Protein AF-A0AAQ3NYX6-F1 (afdb_monomer)

Nearest PDB structures (foldseek):
  7r23-assembly1_A  TM=4.751E-01  e=3.250E-03  Homo sapiens
  7r24-assembly1_A  TM=4.444E-01  e=4.409E-03  Rattus norvegicus
  6tn7-assembly1_B  TM=8.005E-01  e=3.317E-01  Homo sapiens
  8qv9-assembly1_A  TM=6.242E-01  e=2.099E-01  Human immunodeficiency virus 1
  6bht-assembly1_D  TM=5.264E-01  e=4.065E-01  Human immunodeficiency virus type 1 (NEW YORK-5 ISOLATE)

Foldseek 3Di:
DVQLCVLVQAADALPDALLVLVVSLVSLVVSCVVVVPDFVVSVVSSLVSYDHPRNVVVVVVVVVCVVVVHDDTNVVCSVVSSCRRVNPVNLVVLQVCLQPAACPPPQLVVSVVSNVSSVVSHPDDDDLQNSLVSSLVRYDPQLNVVCVVVSDSHVVVSSVSSNVSSVVVVVVVVVVVVVVVVPPPDPPPDPDDDDDDPPDDQDADPPPRHRDD

Structure (mmCIF, N/CA/C/O backbone):
data_AF-A0AAQ3NYX6-F1
#
_entry.id   AF-A0AAQ3NYX6-F1
#
loop_
_atom_site.group_PDB
_atom_site.id
_atom_site.type_symbol
_atom_site.label_atom_id
_atom_site.label_alt_id
_atom_site.label_comp_id
_atom_site.label_asym_id
_atom_site.label_entity_id
_atom_site.label_seq_id
_atom_site.pdbx_PDB_ins_code
_atom_site.Cartn_x
_atom_site.Cartn_y
_atom_site.Cartn_z
_atom_site.occupancy
_atom_site.B_iso_or_equiv
_atom_site.auth_seq_id
_atom_site.auth_comp_id
_atom_site.auth_asym_id
_atom_site.auth_atom_id
_atom_site.pdbx_PDB_model_num
ATOM 1 N N . MET A 1 1 ? -2.474 -7.902 24.897 1.00 79.88 1 MET A N 1
ATOM 2 C CA . MET A 1 1 ? -1.941 -6.528 25.018 1.00 79.88 1 MET A CA 1
ATOM 3 C C . MET A 1 1 ? -0.432 -6.491 25.219 1.00 79.88 1 MET A C 1
ATOM 5 O O . MET A 1 1 ? 0.253 -5.991 24.342 1.00 79.88 1 MET A O 1
ATOM 9 N N . ASN A 1 2 ? 0.114 -7.048 26.308 1.00 85.25 2 ASN A N 1
ATOM 10 C CA . ASN A 1 2 ? 1.572 -7.052 26.531 1.00 85.25 2 ASN A CA 1
ATOM 11 C C . ASN A 1 2 ? 2.356 -7.705 25.384 1.00 85.25 2 ASN A C 1
ATOM 13 O O . ASN A 1 2 ? 3.402 -7.203 24.998 1.00 85.25 2 ASN A O 1
ATOM 17 N N . GLU A 1 3 ? 1.833 -8.789 24.816 1.00 90.25 3 GLU A N 1
ATOM 18 C CA . GLU A 1 3 ? 2.439 -9.455 23.662 1.00 90.25 3 GLU A CA 1
ATOM 19 C C . GLU A 1 3 ? 2.402 -8.594 22.395 1.00 90.25 3 GLU A C 1
ATOM 21 O O . GLU A 1 3 ? 3.435 -8.383 21.775 1.00 90.25 3 GLU A O 1
ATOM 26 N N . PHE A 1 4 ? 1.258 -7.977 22.089 1.00 91.56 4 PHE A N 1
ATOM 27 C CA . PHE A 1 4 ? 1.122 -7.004 21.001 1.00 91.56 4 PHE A CA 1
ATOM 28 C C . PHE A 1 4 ? 2.154 -5.867 21.100 1.00 91.56 4 PHE A C 1
ATOM 30 O O . PHE A 1 4 ? 2.837 -5.565 20.126 1.00 91.56 4 PHE A O 1
ATOM 37 N N . LEU A 1 5 ? 2.346 -5.289 22.291 1.00 92.94 5 LEU A N 1
ATOM 38 C CA . LEU A 1 5 ? 3.310 -4.203 22.501 1.00 92.94 5 LEU A CA 1
ATOM 39 C C . LEU A 1 5 ? 4.775 -4.640 22.341 1.00 92.94 5 LEU A C 1
ATOM 41 O O . LEU A 1 5 ? 5.604 -3.812 21.970 1.00 92.94 5 LEU A O 1
ATOM 45 N N . ARG A 1 6 ? 5.111 -5.923 22.549 1.00 93.88 6 ARG A N 1
ATOM 46 C CA . ARG A 1 6 ? 6.474 -6.442 22.305 1.00 93.88 6 ARG A CA 1
ATOM 47 C C . ARG A 1 6 ? 6.878 -6.380 20.832 1.00 93.88 6 ARG A C 1
ATOM 49 O O . ARG A 1 6 ? 8.069 -6.343 20.542 1.00 93.88 6 ARG A O 1
ATOM 56 N N . HIS A 1 7 ? 5.910 -6.328 19.918 1.00 93.19 7 HIS A N 1
ATOM 57 C CA . HIS A 1 7 ? 6.162 -6.138 18.489 1.00 93.19 7 HIS A CA 1
ATOM 58 C C . HIS A 1 7 ? 6.377 -4.668 18.095 1.00 93.19 7 HIS A C 1
ATOM 60 O O . HIS A 1 7 ? 6.543 -4.386 16.912 1.00 93.19 7 HIS A O 1
ATOM 66 N N . ASN A 1 8 ? 6.407 -3.743 19.065 1.00 91.56 8 ASN A N 1
ATOM 67 C CA . ASN A 1 8 ? 6.592 -2.304 18.860 1.00 91.56 8 ASN A CA 1
ATOM 68 C C . ASN A 1 8 ? 5.650 -1.718 17.790 1.00 91.56 8 ASN A C 1
ATOM 70 O O . ASN A 1 8 ? 6.117 -1.130 16.811 1.00 91.56 8 ASN A O 1
ATOM 74 N N . PRO A 1 9 ? 4.323 -1.875 17.955 1.00 93.00 9 PRO A N 1
ATOM 75 C CA . PRO A 1 9 ? 3.359 -1.272 17.047 1.00 93.00 9 PRO A CA 1
ATOM 76 C C . PRO A 1 9 ? 3.551 0.250 17.015 1.00 93.00 9 PRO A C 1
ATOM 78 O O . PRO A 1 9 ? 3.841 0.888 18.031 1.00 93.00 9 PRO A O 1
ATOM 81 N N . VAL A 1 10 ? 3.379 0.843 15.837 1.00 95.06 10 VAL A N 1
ATOM 82 C CA . VAL A 1 10 ? 3.540 2.288 15.638 1.00 95.06 10 VAL A CA 1
ATOM 83 C C . VAL A 1 10 ? 2.258 3.007 16.060 1.00 95.06 10 VAL A C 1
ATOM 85 O O . VAL A 1 10 ? 1.156 2.531 15.788 1.00 95.06 10 VAL A O 1
ATOM 88 N N . LYS A 1 11 ? 2.382 4.162 16.725 1.00 96.12 11 LYS A N 1
ATOM 89 C CA . LYS A 1 11 ? 1.226 5.019 17.031 1.00 96.12 11 LYS A CA 1
ATOM 90 C C . LYS A 1 11 ? 0.791 5.817 15.807 1.00 96.12 11 LYS A C 1
ATOM 92 O O . LYS A 1 11 ? 1.641 6.339 15.090 1.00 96.12 11 LYS A O 1
ATOM 97 N N . PHE A 1 12 ? -0.514 5.989 15.626 1.00 97.69 12 PHE A N 1
ATOM 98 C CA . PHE A 1 12 ? -1.071 6.786 14.534 1.00 97.69 12 PHE A CA 1
ATOM 99 C C . PHE A 1 12 ? -1.741 8.052 15.064 1.00 97.69 12 PHE A C 1
ATOM 101 O O . PHE A 1 12 ? -2.656 7.980 15.880 1.00 97.69 12 PHE A O 1
ATOM 108 N N . ASN A 1 13 ? -1.277 9.220 14.614 1.00 96.25 13 ASN A N 1
ATOM 109 C CA . ASN A 1 13 ? -1.708 10.517 15.150 1.00 96.25 13 ASN A CA 1
ATOM 110 C C . ASN A 1 13 ? -2.663 11.313 14.240 1.00 96.25 13 ASN A C 1
ATOM 112 O O . ASN A 1 13 ? -3.050 12.425 14.603 1.00 96.25 13 ASN A O 1
ATOM 116 N N . GLY A 1 14 ? -2.995 10.776 13.062 1.00 93.56 14 GLY A N 1
ATOM 117 C CA . GLY A 1 14 ? -3.849 11.429 12.064 1.00 93.56 14 GLY A CA 1
ATOM 118 C C . GLY A 1 14 ? -3.133 12.363 11.082 1.00 93.56 14 GLY A C 1
ATOM 119 O O . GLY A 1 14 ? -3.783 12.943 10.220 1.00 93.56 14 GLY A O 1
ATOM 120 N N . LYS A 1 15 ? -1.805 12.522 11.179 1.00 93.06 15 LYS A N 1
ATOM 121 C CA . LYS A 1 15 ? -1.009 13.419 10.312 1.00 93.06 15 LYS A CA 1
ATOM 122 C C . LYS A 1 15 ? -0.161 12.692 9.263 1.00 93.06 15 LYS A C 1
ATOM 124 O O . LYS A 1 15 ? 0.655 13.330 8.603 1.00 93.06 15 LYS A O 1
ATOM 129 N N . ALA A 1 16 ? -0.303 11.376 9.163 1.00 92.56 16 ALA A N 1
ATOM 130 C CA . ALA A 1 16 ? 0.443 10.562 8.215 1.00 92.56 16 ALA A CA 1
ATOM 131 C C . ALA A 1 16 ? -0.040 10.799 6.775 1.00 92.56 16 ALA A C 1
ATOM 133 O O . ALA A 1 16 ? -1.175 11.225 6.546 1.00 92.56 16 ALA A O 1
ATOM 134 N N . THR A 1 17 ? 0.816 10.498 5.805 1.00 94.62 17 THR A N 1
ATOM 135 C CA . THR A 1 17 ? 0.415 10.418 4.397 1.00 94.62 17 THR A CA 1
ATOM 136 C C . THR A 1 17 ? -0.573 9.260 4.175 1.00 94.62 17 THR A C 1
ATOM 138 O O . THR A 1 17 ? -0.608 8.324 4.978 1.00 94.62 17 THR A O 1
ATOM 141 N N . PRO A 1 18 ? -1.361 9.275 3.084 1.00 93.94 18 PRO A N 1
ATOM 142 C CA . PRO A 1 18 ? -2.276 8.174 2.769 1.00 93.94 18 PRO A CA 1
ATOM 143 C C . PRO A 1 18 ? -1.597 6.800 2.719 1.00 93.94 18 PRO A C 1
ATOM 145 O O . PRO A 1 18 ? -2.109 5.826 3.263 1.00 93.94 18 PRO A O 1
ATOM 148 N N . ASP A 1 19 ? -0.402 6.742 2.133 1.00 93.25 19 ASP A N 1
ATOM 149 C CA . ASP A 1 19 ? 0.400 5.524 2.032 1.00 93.25 19 ASP A CA 1
ATOM 150 C C . ASP A 1 19 ? 0.839 5.019 3.414 1.00 93.25 19 ASP A C 1
ATOM 152 O O . ASP A 1 19 ? 0.751 3.828 3.692 1.00 93.25 19 ASP A O 1
ATOM 156 N N . GLU A 1 20 ? 1.260 5.920 4.306 1.00 94.75 20 GLU A N 1
ATOM 157 C CA . GLU A 1 20 ? 1.629 5.570 5.683 1.00 94.75 20 GLU A CA 1
ATOM 158 C C . GLU A 1 20 ? 0.417 5.115 6.513 1.00 94.75 20 GLU A C 1
ATOM 160 O O . GLU A 1 20 ? 0.564 4.302 7.426 1.00 94.75 20 GLU A O 1
ATOM 165 N N . ALA A 1 21 ? -0.783 5.620 6.212 1.00 95.88 21 ALA A N 1
ATOM 166 C CA . ALA A 1 21 ? -2.018 5.159 6.839 1.00 95.88 21 ALA A CA 1
ATOM 167 C C . ALA A 1 21 ? -2.365 3.720 6.416 1.00 95.88 21 ALA A C 1
ATOM 169 O O . ALA A 1 21 ? -2.699 2.894 7.270 1.00 95.88 21 ALA A O 1
ATOM 170 N N . ASP A 1 22 ? -2.225 3.396 5.129 1.00 94.31 22 ASP A N 1
ATOM 171 C CA . ASP A 1 22 ? -2.351 2.022 4.625 1.00 94.31 22 ASP A CA 1
ATOM 172 C C . ASP A 1 22 ? -1.304 1.085 5.252 1.00 94.31 22 ASP A C 1
ATOM 174 O O . ASP A 1 22 ? -1.636 0.013 5.771 1.00 94.31 22 ASP A O 1
ATOM 178 N N . ASP A 1 23 ? -0.046 1.535 5.304 1.00 94.88 23 ASP A N 1
ATOM 179 C CA . ASP A 1 23 ? 1.054 0.797 5.926 1.00 94.88 23 ASP A CA 1
ATOM 180 C C . ASP A 1 23 ? 0.803 0.546 7.419 1.00 94.88 23 ASP A C 1
ATOM 182 O O . ASP A 1 23 ? 1.104 -0.539 7.928 1.00 94.88 23 ASP A O 1
ATOM 186 N N . TRP A 1 24 ? 0.206 1.507 8.128 1.00 97.25 24 TRP A N 1
ATOM 187 C CA . TRP A 1 24 ? -0.164 1.345 9.532 1.00 97.25 24 TRP A CA 1
ATOM 188 C C . TRP A 1 24 ? -1.195 0.226 9.733 1.00 97.25 24 TRP A C 1
ATOM 190 O O . TRP A 1 24 ? -1.015 -0.610 10.625 1.00 97.25 24 TRP A O 1
ATOM 200 N N . ILE A 1 25 ? -2.233 0.150 8.890 1.00 96.31 25 ILE A N 1
ATOM 201 C CA . ILE A 1 25 ? -3.207 -0.953 8.922 1.00 96.31 25 ILE A CA 1
ATOM 202 C C . ILE A 1 25 ? -2.509 -2.287 8.643 1.00 96.31 25 ILE A C 1
ATOM 204 O O . ILE A 1 25 ? -2.630 -3.215 9.444 1.00 96.31 25 ILE A O 1
ATOM 208 N N . CYS A 1 26 ? -1.714 -2.367 7.572 1.00 94.62 26 CYS A N 1
ATOM 209 C CA . CYS A 1 26 ? -0.996 -3.586 7.198 1.00 94.62 26 CYS A CA 1
ATOM 210 C C . CYS A 1 26 ? -0.061 -4.082 8.314 1.00 94.62 26 CYS A C 1
ATOM 212 O O . CYS A 1 26 ? 0.021 -5.283 8.587 1.00 94.62 26 CYS A O 1
ATOM 214 N N . CYS A 1 27 ? 0.635 -3.166 8.993 1.00 95.44 27 CYS A N 1
ATOM 215 C CA . CYS A 1 27 ? 1.505 -3.505 10.115 1.00 95.44 27 CYS A CA 1
ATOM 216 C C . CYS A 1 27 ? 0.713 -4.074 11.297 1.00 95.44 27 CYS A C 1
ATOM 218 O O . CYS A 1 27 ? 1.122 -5.086 11.865 1.00 95.44 27 CYS A O 1
ATOM 220 N N . ASN A 1 28 ? -0.426 -3.470 11.647 1.00 96.38 28 ASN A N 1
ATOM 221 C CA . ASN A 1 28 ? -1.290 -3.991 12.706 1.00 96.38 28 ASN A CA 1
ATOM 222 C C . ASN A 1 28 ? -1.826 -5.384 12.355 1.00 96.38 28 ASN A C 1
ATOM 224 O O . ASN A 1 28 ? -1.711 -6.293 13.172 1.00 96.38 28 ASN A O 1
ATOM 228 N N . GLU A 1 29 ? -2.314 -5.593 11.129 1.00 95.94 29 GLU A N 1
ATOM 229 C CA . GLU A 1 29 ? -2.809 -6.902 10.678 1.00 95.94 29 GLU A CA 1
ATOM 230 C C . GLU A 1 29 ? -1.728 -7.983 10.722 1.00 95.94 29 GLU A C 1
ATOM 232 O O . GLU A 1 29 ? -1.987 -9.107 11.158 1.00 95.94 29 GLU A O 1
ATOM 237 N N . LYS A 1 30 ? -0.491 -7.635 10.357 1.00 96.06 30 LYS A N 1
ATOM 238 C CA . LYS A 1 30 ? 0.655 -8.540 10.469 1.00 96.06 30 LYS A CA 1
ATOM 239 C C . LYS A 1 30 ? 0.942 -8.930 11.919 1.00 96.06 30 LYS A C 1
ATOM 241 O O . LYS A 1 30 ? 1.214 -10.100 12.183 1.00 96.06 30 LYS A O 1
ATOM 246 N N . ILE A 1 31 ? 0.887 -7.979 12.854 1.00 95.81 31 ILE A N 1
ATOM 247 C CA . ILE A 1 31 ? 1.077 -8.275 14.281 1.00 95.81 31 ILE A CA 1
ATOM 248 C C . ILE A 1 31 ? -0.081 -9.136 14.791 1.00 95.81 31 ILE A C 1
ATOM 250 O O . 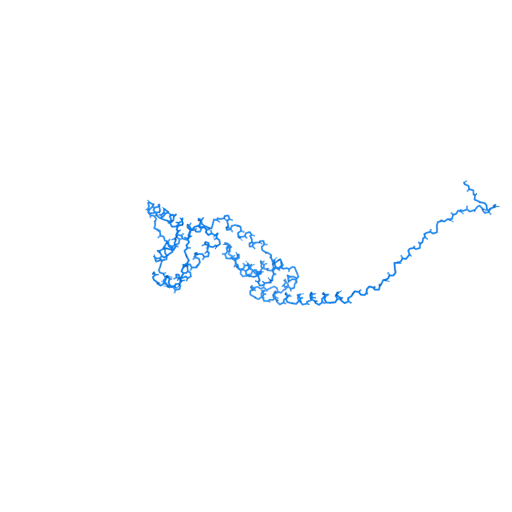ILE A 1 31 ? 0.167 -10.131 15.463 1.00 95.81 31 ILE A O 1
ATOM 254 N N . PHE A 1 32 ? -1.328 -8.811 14.435 1.00 96.38 32 PHE A N 1
ATOM 255 C CA . PHE A 1 32 ? -2.507 -9.592 14.819 1.00 96.38 32 PHE A CA 1
ATOM 256 C C . PHE A 1 32 ? -2.422 -11.040 14.352 1.00 96.38 32 PHE A C 1
ATOM 258 O O . PHE A 1 32 ? -2.746 -11.936 15.125 1.00 96.38 32 PHE A O 1
ATOM 265 N N . ALA A 1 33 ? -1.957 -11.269 13.124 1.00 95.38 33 ALA A N 1
ATOM 266 C CA . ALA A 1 33 ? -1.726 -12.611 12.609 1.00 95.38 33 ALA A CA 1
ATOM 267 C C . ALA A 1 33 ? -0.612 -13.338 13.378 1.00 95.38 33 ALA A C 1
ATOM 269 O O . ALA A 1 33 ? -0.759 -14.514 13.690 1.00 95.38 33 ALA A O 1
ATOM 270 N N . ALA A 1 34 ? 0.480 -12.644 13.714 1.00 94.88 34 ALA A N 1
ATOM 271 C CA . ALA A 1 34 ? 1.612 -13.235 14.425 1.00 94.88 34 ALA A CA 1
ATOM 272 C C . ALA A 1 34 ? 1.282 -13.669 15.864 1.00 94.88 34 ALA A C 1
ATOM 274 O O . ALA A 1 34 ? 1.872 -14.630 16.345 1.00 94.88 34 ALA A O 1
ATOM 275 N N . ILE A 1 35 ? 0.360 -12.970 16.534 1.00 95.31 35 ILE A N 1
ATOM 276 C CA . ILE A 1 35 ? -0.049 -13.258 17.922 1.00 95.31 35 ILE A CA 1
ATOM 277 C C . ILE A 1 35 ? -1.422 -13.944 18.014 1.00 95.31 35 ILE A C 1
ATOM 279 O O . ILE A 1 35 ? -1.995 -14.013 19.097 1.00 95.31 35 ILE A O 1
ATOM 283 N N . GLU A 1 36 ? -1.974 -14.386 16.877 1.00 93.75 36 GLU A N 1
ATOM 284 C CA . GLU A 1 36 ? -3.282 -15.053 16.771 1.00 93.75 36 GLU A CA 1
ATOM 285 C C . GLU A 1 36 ? -4.429 -14.280 17.458 1.00 93.75 36 GLU A C 1
ATOM 287 O O . GLU A 1 36 ? -5.259 -14.825 18.186 1.00 93.75 36 GLU A O 1
ATOM 292 N N . CYS A 1 37 ? -4.485 -12.966 17.220 1.00 93.44 37 CYS A N 1
ATOM 293 C CA . CYS A 1 37 ? -5.515 -12.090 17.778 1.00 93.44 37 CYS A CA 1
ATOM 294 C C . CYS A 1 37 ? -6.932 -12.500 17.353 1.00 93.44 37 CYS A C 1
ATOM 296 O O . CYS A 1 37 ? -7.237 -12.567 16.160 1.00 93.44 37 CYS A O 1
ATOM 298 N N . SER A 1 38 ? -7.840 -12.613 18.326 1.00 93.19 38 SER A N 1
ATOM 299 C CA . SER A 1 38 ? -9.280 -12.720 18.052 1.00 93.19 38 SER A CA 1
ATOM 300 C C . SER A 1 38 ? -9.855 -11.420 17.471 1.00 93.19 38 SER A C 1
ATOM 302 O O . SER A 1 38 ? -9.343 -10.331 17.739 1.00 93.19 38 SER A O 1
ATOM 304 N N . GLU A 1 39 ? -10.968 -11.509 16.734 1.00 89.31 39 GLU A N 1
ATOM 305 C CA . GLU A 1 39 ? -11.646 -10.343 16.134 1.00 89.31 39 GLU A CA 1
ATOM 306 C C . GLU A 1 39 ? -11.972 -9.241 17.154 1.00 89.31 39 GLU A C 1
ATOM 308 O O . GLU A 1 39 ? -11.766 -8.057 16.888 1.00 89.31 39 GLU A O 1
ATOM 313 N N . ALA A 1 40 ? -12.404 -9.625 18.359 1.00 87.38 40 ALA A N 1
ATOM 314 C CA . ALA A 1 40 ? -12.697 -8.681 19.435 1.00 87.38 40 ALA A CA 1
ATOM 315 C C . ALA A 1 40 ? -11.438 -7.953 19.947 1.00 87.38 40 ALA A C 1
ATOM 317 O O . ALA A 1 40 ? -11.507 -6.788 20.335 1.00 87.38 40 ALA A O 1
ATOM 318 N N . GLN A 1 41 ? -10.274 -8.613 19.939 1.00 93.75 41 GLN A N 1
ATOM 319 C CA . GLN A 1 41 ? -9.015 -8.020 20.405 1.00 93.75 41 GLN A CA 1
ATOM 320 C C . GLN A 1 41 ? -8.403 -7.057 19.386 1.00 93.75 41 GLN A C 1
ATOM 322 O O . GLN A 1 41 ? -7.817 -6.054 19.794 1.00 93.75 41 GLN A O 1
ATOM 327 N N . LYS A 1 42 ? -8.544 -7.335 18.083 1.00 95.88 42 LYS A N 1
ATOM 328 C CA . LYS A 1 42 ? -7.963 -6.515 17.004 1.00 95.88 42 LYS A CA 1
ATOM 329 C C . LYS A 1 42 ? -8.348 -5.044 17.135 1.00 95.88 42 LYS A C 1
ATOM 331 O O . LYS A 1 42 ? -7.474 -4.179 17.176 1.00 95.88 42 LYS A O 1
ATOM 336 N N . LEU A 1 43 ? -9.647 -4.770 17.286 1.00 96.00 43 LEU A N 1
ATOM 337 C CA . LEU A 1 43 ? -10.151 -3.405 17.430 1.00 96.00 43 LEU A CA 1
ATOM 338 C C . LEU A 1 43 ? -9.582 -2.716 18.675 1.00 96.00 43 LEU A C 1
ATOM 340 O O . LEU A 1 43 ? -9.120 -1.579 18.597 1.00 96.00 43 LEU A O 1
ATOM 344 N N . VAL A 1 44 ? -9.570 -3.408 19.815 1.00 95.44 44 VAL A N 1
ATOM 345 C CA . VAL A 1 44 ? -9.065 -2.854 21.080 1.00 95.44 44 VAL A CA 1
ATOM 346 C C . VAL A 1 44 ? -7.582 -2.500 20.966 1.00 95.44 44 VAL A C 1
ATOM 348 O O . VAL A 1 44 ? -7.160 -1.431 21.400 1.00 95.44 44 VAL A O 1
ATOM 351 N N . PHE A 1 45 ? -6.778 -3.373 20.357 1.00 96.00 45 PHE A N 1
ATOM 352 C CA . PHE A 1 45 ? -5.340 -3.142 20.221 1.00 96.00 45 PHE A CA 1
ATOM 353 C C . PHE A 1 45 ? -5.034 -2.021 19.227 1.00 96.00 45 PHE A C 1
ATOM 355 O O . PHE A 1 45 ? -4.209 -1.163 19.530 1.00 96.00 45 PHE A O 1
ATOM 362 N N . ALA A 1 46 ? -5.722 -1.974 18.086 1.00 96.19 46 ALA A N 1
ATOM 363 C CA . ALA A 1 46 ? -5.521 -0.909 17.108 1.00 96.19 46 ALA A CA 1
ATOM 364 C C . ALA A 1 46 ? -5.939 0.467 17.636 1.00 96.19 46 ALA A C 1
ATOM 366 O O . ALA A 1 46 ? -5.202 1.439 17.486 1.00 96.19 46 ALA A O 1
ATOM 367 N N . THR A 1 47 ? -7.100 0.555 18.288 1.00 95.81 47 THR A N 1
ATOM 368 C CA . THR A 1 47 ? -7.617 1.827 18.817 1.00 95.81 47 THR A CA 1
ATOM 369 C C . THR A 1 47 ? -6.767 2.353 19.971 1.00 95.81 47 THR A C 1
ATOM 371 O O . THR A 1 47 ? -6.578 3.560 20.078 1.00 95.81 47 THR A O 1
ATOM 374 N N . TYR A 1 48 ? -6.146 1.469 20.760 1.00 95.69 48 TYR A N 1
ATOM 375 C CA . TYR A 1 48 ? -5.129 1.858 21.743 1.00 95.69 48 TYR A CA 1
ATOM 376 C C . TYR A 1 48 ? -3.879 2.494 21.110 1.00 95.69 48 TYR A C 1
ATOM 378 O O . TYR A 1 48 ? -3.186 3.286 21.750 1.00 95.69 48 TYR A O 1
ATOM 386 N N . MET A 1 49 ? -3.562 2.143 19.863 1.00 97.31 49 MET A N 1
ATOM 387 C CA . MET A 1 49 ? -2.423 2.707 19.134 1.00 97.31 49 MET A CA 1
ATOM 388 C C . MET A 1 49 ? -2.748 4.028 18.434 1.00 97.31 49 MET A C 1
ATOM 390 O O . MET A 1 49 ? -1.839 4.672 17.902 1.00 97.31 49 MET A O 1
ATOM 394 N N . LEU A 1 50 ? -4.003 4.473 18.460 1.00 97.56 50 LEU A N 1
ATOM 395 C CA . LEU A 1 50 ? -4.343 5.828 18.054 1.00 97.56 50 LEU A CA 1
ATOM 396 C C . LEU A 1 50 ? -3.831 6.830 19.089 1.00 97.56 50 LEU A C 1
ATOM 398 O O . LEU A 1 50 ? -3.720 6.547 20.279 1.00 97.56 50 LEU A O 1
ATOM 402 N N . ALA A 1 51 ? -3.491 8.018 18.615 1.00 96.69 51 ALA A N 1
ATOM 403 C CA . ALA A 1 51 ? -3.092 9.135 19.450 1.00 96.69 51 ALA A CA 1
ATOM 404 C C . ALA A 1 51 ? -3.574 10.444 18.823 1.00 96.69 51 ALA A C 1
ATOM 406 O O . ALA A 1 51 ? -3.870 10.505 17.630 1.00 96.69 51 ALA A O 1
ATOM 407 N N . GLY A 1 52 ? -3.597 11.522 19.604 1.00 96.19 52 GLY A N 1
ATOM 408 C CA . GLY A 1 52 ? -3.871 12.856 19.067 1.00 96.19 52 GLY A CA 1
ATOM 409 C C . GLY A 1 52 ? -5.208 12.920 18.322 1.00 96.19 52 GLY A C 1
ATOM 410 O O . GLY A 1 52 ? -6.210 12.417 18.821 1.00 96.19 52 GLY A O 1
ATOM 411 N N . GLU A 1 53 ? -5.239 13.541 17.140 1.00 95.56 53 GLU A N 1
ATOM 412 C CA . GLU A 1 53 ? -6.485 13.768 16.385 1.00 95.56 53 GLU A CA 1
ATOM 413 C C . GLU A 1 53 ? -7.192 12.464 16.005 1.00 95.56 53 GLU A C 1
ATOM 415 O O . GLU A 1 53 ? -8.409 12.380 16.157 1.00 95.56 53 GLU A O 1
ATOM 420 N N . ALA A 1 54 ? -6.440 11.427 15.629 1.00 97.19 54 ALA A N 1
ATOM 421 C CA . ALA A 1 54 ? -7.023 10.148 15.236 1.00 97.19 54 ALA A CA 1
ATOM 422 C C . ALA A 1 54 ? -7.763 9.448 16.384 1.00 97.19 54 ALA A C 1
ATOM 424 O O . ALA A 1 54 ? -8.811 8.842 16.172 1.00 97.19 54 ALA A O 1
ATOM 425 N N . GLU A 1 55 ? -7.260 9.568 17.614 1.00 97.25 55 GLU A N 1
ATOM 426 C CA . GLU A 1 55 ? -7.943 9.022 18.789 1.00 97.25 55 GLU A CA 1
ATOM 427 C C . GLU A 1 55 ? -9.260 9.764 19.069 1.00 97.25 55 GLU A C 1
ATOM 429 O O . GLU A 1 55 ? -10.287 9.136 19.334 1.00 97.25 55 GLU A O 1
ATOM 434 N N . HIS A 1 56 ? -9.251 11.100 18.979 1.00 96.81 56 HIS A N 1
ATOM 435 C CA . HIS A 1 56 ? -10.451 11.917 19.183 1.00 96.81 56 HIS A CA 1
ATOM 436 C C . HIS A 1 56 ? -11.506 11.637 18.109 1.00 96.81 56 HIS A C 1
ATOM 438 O O . HIS A 1 56 ? -12.683 11.480 18.434 1.00 96.81 56 HIS A O 1
ATOM 444 N N . TRP A 1 57 ? -11.078 11.534 16.848 1.00 96.94 57 TRP A N 1
ATOM 445 C CA . TRP A 1 57 ? -11.939 11.176 15.726 1.00 96.94 57 TRP A CA 1
ATOM 446 C C . TRP A 1 57 ? -12.606 9.815 15.944 1.00 96.94 57 TRP A C 1
ATOM 448 O O . TRP A 1 57 ? -13.833 9.725 15.883 1.00 96.94 57 TRP A O 1
ATOM 458 N N . TRP A 1 58 ? -11.824 8.775 16.257 1.00 96.88 58 TRP A N 1
ATOM 459 C CA . TRP A 1 58 ? -12.375 7.436 16.462 1.00 96.88 58 TRP A CA 1
ATOM 460 C C . TRP A 1 58 ? -13.362 7.394 17.631 1.00 96.88 58 TRP A C 1
ATOM 462 O O . TRP A 1 58 ? -14.439 6.822 17.505 1.00 96.88 58 TRP A O 1
ATOM 472 N N . ARG A 1 59 ? -13.035 8.052 18.750 1.00 96.12 59 ARG A N 1
ATOM 473 C CA . ARG A 1 59 ? -13.919 8.132 19.921 1.00 96.12 59 ARG A CA 1
ATOM 474 C C . ARG A 1 59 ? -15.266 8.774 19.580 1.00 96.12 59 ARG A C 1
ATOM 476 O O . ARG A 1 59 ? -16.299 8.269 20.009 1.00 96.12 59 ARG A O 1
ATOM 483 N N . GLY A 1 60 ? -15.258 9.864 18.810 1.00 96.56 60 GLY A N 1
ATOM 484 C CA . GLY A 1 60 ? -16.483 10.523 18.352 1.00 96.56 60 GLY A CA 1
ATOM 485 C C . GLY A 1 60 ? -17.309 9.636 17.420 1.00 96.56 60 GLY A C 1
ATOM 486 O O . GLY A 1 60 ? -18.511 9.484 17.625 1.00 96.56 60 GLY A O 1
ATOM 487 N N . LEU A 1 61 ? -16.656 8.993 16.449 1.00 95.38 61 LEU A N 1
ATOM 488 C CA . LEU A 1 61 ? -17.314 8.075 15.519 1.00 95.38 61 LEU A CA 1
ATOM 489 C C . LEU A 1 61 ? -17.922 6.869 16.247 1.00 95.38 61 LEU A C 1
ATOM 491 O O . LEU A 1 61 ? -19.051 6.484 15.960 1.00 95.38 61 LEU A O 1
ATOM 495 N N . GLN A 1 62 ? -17.206 6.305 17.220 1.00 94.38 62 GLN A N 1
ATOM 496 C CA . GLN A 1 62 ? -17.689 5.188 18.023 1.00 94.38 62 GLN A CA 1
ATOM 497 C C . GLN A 1 62 ? -18.950 5.564 18.820 1.00 94.38 62 GLN A C 1
ATOM 499 O O . GLN A 1 62 ? -19.912 4.801 18.810 1.00 94.38 62 GLN A O 1
ATOM 504 N N . MET A 1 63 ? -18.995 6.751 19.439 1.00 94.88 63 MET A N 1
ATOM 505 C CA . MET A 1 63 ? -20.204 7.241 20.124 1.00 94.88 63 MET A CA 1
ATOM 506 C C . MET A 1 63 ? -21.395 7.387 19.167 1.00 94.88 63 MET A C 1
ATOM 508 O O . MET A 1 63 ? -22.531 7.072 19.518 1.00 94.88 63 MET A O 1
ATOM 512 N N . GLU A 1 64 ? -21.143 7.856 17.947 1.00 94.88 64 GLU A N 1
ATOM 513 C CA . GLU A 1 64 ? -22.170 8.009 16.917 1.00 94.88 64 GLU A CA 1
ATOM 514 C C . GLU A 1 64 ? -22.710 6.652 16.432 1.00 94.88 64 GLU A C 1
ATOM 516 O O . GLU A 1 64 ? -23.916 6.486 16.248 1.00 94.88 64 GLU A O 1
ATOM 521 N N . MET A 1 65 ? -21.825 5.666 16.262 1.00 93.94 65 MET A N 1
ATOM 522 C CA . MET A 1 65 ? -22.182 4.285 15.924 1.00 93.94 65 MET A CA 1
ATOM 523 C C . MET A 1 65 ? -23.019 3.637 17.032 1.00 93.94 65 MET A C 1
ATOM 525 O O . MET A 1 65 ? -24.066 3.055 16.751 1.00 93.94 65 MET A O 1
ATOM 529 N N . GLU A 1 66 ? -22.611 3.798 18.292 1.00 93.00 66 GLU A N 1
ATOM 530 C CA . GLU A 1 66 ? -23.345 3.287 19.454 1.00 93.00 66 GLU A CA 1
ATOM 531 C C . GLU A 1 66 ? -24.752 3.900 19.545 1.00 93.00 66 GLU A C 1
ATOM 533 O O . GLU A 1 66 ? -25.724 3.177 19.769 1.00 93.00 66 GLU A O 1
ATOM 538 N N . ALA A 1 67 ? -24.898 5.203 19.273 1.00 95.12 67 ALA A N 1
ATOM 539 C CA . ALA A 1 67 ? -26.201 5.871 19.219 1.00 95.12 67 ALA A CA 1
ATOM 540 C C . ALA A 1 67 ? -27.118 5.331 18.102 1.00 95.12 67 ALA A C 1
ATOM 542 O O . ALA A 1 67 ? -28.342 5.377 18.236 1.00 95.12 67 ALA A O 1
ATOM 543 N N . ARG A 1 68 ? -26.544 4.796 17.015 1.00 94.81 68 ARG A N 1
ATOM 544 C CA . ARG A 1 68 ? -27.268 4.112 15.929 1.00 94.81 68 ARG A CA 1
ATOM 545 C C . ARG A 1 68 ? -27.504 2.619 16.182 1.00 94.81 68 ARG A C 1
ATOM 547 O O . ARG A 1 68 ? -28.174 1.974 15.378 1.00 94.81 68 ARG A O 1
ATOM 554 N N . GLY A 1 69 ? -26.980 2.062 17.275 1.00 92.31 69 GLY A N 1
ATOM 555 C CA . GLY A 1 69 ? -27.024 0.624 17.550 1.00 92.31 69 GLY A CA 1
ATOM 556 C C . GLY A 1 69 ? -26.075 -0.204 16.674 1.00 92.31 69 GLY A C 1
ATOM 557 O O . GLY A 1 69 ? -26.256 -1.414 16.546 1.00 92.31 69 GLY A O 1
ATOM 558 N N . GLU A 1 70 ? -25.073 0.425 16.056 1.00 92.06 70 GLU A N 1
ATOM 559 C CA . GLU A 1 70 ? -24.043 -0.254 15.272 1.00 92.06 70 GLU A CA 1
ATOM 560 C C . GLU A 1 70 ? -22.929 -0.777 16.189 1.00 92.06 70 GLU A C 1
ATOM 562 O O . GLU A 1 70 ? -22.385 -0.048 17.018 1.00 92.06 70 GLU A O 1
ATOM 567 N N . VAL A 1 71 ? -22.542 -2.043 16.016 1.00 88.50 71 VAL A N 1
ATOM 568 C CA . VAL A 1 71 ? -21.426 -2.629 16.770 1.00 88.50 71 VAL A CA 1
ATOM 569 C C . VAL A 1 71 ? -20.107 -2.273 16.089 1.00 88.50 71 VAL A C 1
ATOM 571 O O . VAL A 1 71 ? -19.898 -2.572 14.910 1.00 88.50 71 VAL A O 1
ATOM 574 N N . ALA A 1 72 ? -19.190 -1.666 16.841 1.00 91.56 72 ALA A N 1
ATOM 575 C CA . ALA A 1 72 ? -17.837 -1.417 16.368 1.00 91.56 72 ALA A CA 1
ATOM 576 C C . ALA A 1 72 ? -17.073 -2.744 16.205 1.00 91.56 72 ALA A C 1
ATOM 578 O O . ALA A 1 72 ? -16.953 -3.536 17.139 1.00 91.56 72 ALA A O 1
ATOM 579 N N . SER A 1 73 ? -16.534 -2.975 15.010 1.00 94.19 73 SER A N 1
ATOM 580 C CA . SER A 1 73 ? -15.702 -4.131 14.669 1.00 94.19 73 SER A CA 1
ATOM 581 C C . SER A 1 73 ? -14.387 -3.669 14.043 1.00 94.19 73 SER A C 1
ATOM 583 O O . SER A 1 73 ? -14.278 -2.526 13.592 1.00 94.19 73 SER A O 1
ATOM 585 N N . TRP A 1 74 ? -13.385 -4.554 13.997 1.00 95.88 74 TRP A N 1
ATOM 586 C CA . TRP A 1 74 ? -12.124 -4.271 13.304 1.00 95.88 74 TRP A CA 1
ATOM 587 C C . TRP A 1 74 ? -12.346 -3.914 11.828 1.00 95.88 74 TRP A C 1
ATOM 589 O O . TRP A 1 74 ? -11.792 -2.929 11.351 1.00 95.88 74 TRP A O 1
ATOM 599 N N . GLU A 1 75 ? -13.213 -4.651 11.131 1.00 95.00 75 GLU A N 1
ATOM 600 C CA . GLU A 1 75 ? -13.515 -4.407 9.716 1.00 95.00 75 GLU A CA 1
ATOM 601 C C . GLU A 1 75 ? -14.181 -3.042 9.486 1.00 95.00 75 GLU A C 1
ATOM 603 O O . GLU A 1 75 ? -13.762 -2.290 8.605 1.00 95.00 75 GLU A O 1
ATOM 608 N N . ASN A 1 76 ? -15.157 -2.663 10.322 1.00 94.06 76 ASN A N 1
ATOM 609 C CA . ASN A 1 76 ? -15.785 -1.341 10.223 1.00 94.06 76 ASN A CA 1
ATOM 610 C C . ASN A 1 76 ? -14.799 -0.218 10.563 1.00 94.06 76 ASN A C 1
ATOM 612 O O . ASN A 1 76 ? -14.778 0.804 9.875 1.00 94.06 76 ASN A O 1
ATOM 616 N N . PHE A 1 77 ? -13.958 -0.412 11.584 1.00 96.12 77 PHE A N 1
ATOM 617 C CA . PHE A 1 77 ? -12.879 0.520 11.908 1.00 96.12 77 PHE A CA 1
ATOM 618 C C . PHE A 1 77 ? -11.941 0.707 10.715 1.00 96.12 77 PHE A C 1
ATOM 620 O O . PHE A 1 77 ? -11.717 1.838 10.297 1.00 96.12 77 PHE A O 1
ATOM 627 N N . LYS A 1 78 ? -11.433 -0.387 10.135 1.00 95.94 78 LYS A N 1
ATOM 628 C CA . LYS A 1 78 ? -10.513 -0.365 8.994 1.00 95.94 78 LYS A CA 1
ATOM 629 C C . LYS A 1 78 ? -11.132 0.353 7.796 1.00 95.94 78 LYS A C 1
ATOM 631 O O . LYS A 1 78 ? -10.479 1.210 7.205 1.00 95.94 78 LYS A O 1
ATOM 636 N N . ALA A 1 79 ? -12.392 0.060 7.475 1.00 94.44 79 ALA A N 1
ATOM 637 C CA . ALA A 1 79 ? -13.110 0.728 6.394 1.00 94.44 79 ALA A CA 1
ATOM 638 C C . ALA A 1 79 ? -13.212 2.246 6.628 1.00 94.44 79 ALA A C 1
ATOM 640 O O . ALA A 1 79 ? -12.831 3.028 5.759 1.00 94.44 79 ALA A O 1
ATOM 641 N N . LYS A 1 80 ? -13.651 2.669 7.822 1.00 95.56 80 LYS A N 1
ATOM 642 C CA . LYS A 1 80 ? -13.792 4.091 8.185 1.00 95.56 80 LYS A CA 1
ATOM 643 C C . LYS A 1 80 ? -12.448 4.813 8.289 1.00 95.56 80 LYS A C 1
ATOM 645 O O . LYS A 1 80 ? -12.335 5.977 7.915 1.00 95.56 80 LYS A O 1
ATOM 650 N N . PHE A 1 81 ? -11.420 4.118 8.762 1.00 96.94 81 PHE A N 1
ATOM 651 C CA . PHE A 1 81 ? -10.055 4.620 8.846 1.00 96.94 81 PHE A CA 1
ATOM 652 C C . PHE A 1 81 ? -9.484 4.897 7.457 1.00 96.94 81 PHE A C 1
ATOM 654 O O . PHE A 1 81 ? -8.990 5.995 7.205 1.00 96.94 81 PHE A O 1
ATOM 661 N N . LEU A 1 82 ? -9.596 3.936 6.536 1.00 94.56 82 LEU A N 1
ATOM 662 C CA . LEU A 1 82 ? -9.118 4.106 5.167 1.00 94.56 82 LEU A CA 1
ATOM 663 C C . LEU A 1 82 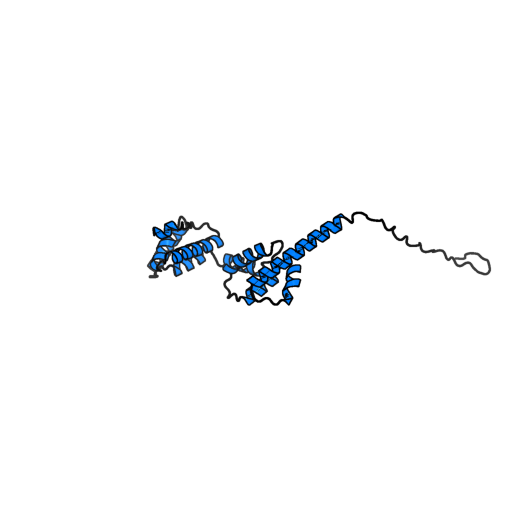? -9.953 5.138 4.401 1.00 94.56 82 LEU A C 1
ATOM 665 O O . LEU A 1 82 ? -9.385 5.911 3.646 1.00 94.56 82 LEU A O 1
ATOM 669 N N . GLU A 1 83 ? -11.263 5.233 4.637 1.00 94.19 83 GLU A N 1
ATOM 670 C CA . GLU A 1 83 ? -12.102 6.313 4.090 1.00 94.19 83 GLU A CA 1
ATOM 671 C C . GLU A 1 83 ? -11.594 7.706 4.516 1.00 94.19 83 GLU A C 1
ATOM 673 O O . GLU A 1 83 ? -11.537 8.632 3.706 1.00 94.19 83 GLU A O 1
ATOM 678 N N . ARG A 1 84 ? -11.173 7.849 5.779 1.00 95.12 84 ARG A N 1
ATOM 679 C CA . ARG A 1 84 ? -10.729 9.123 6.362 1.00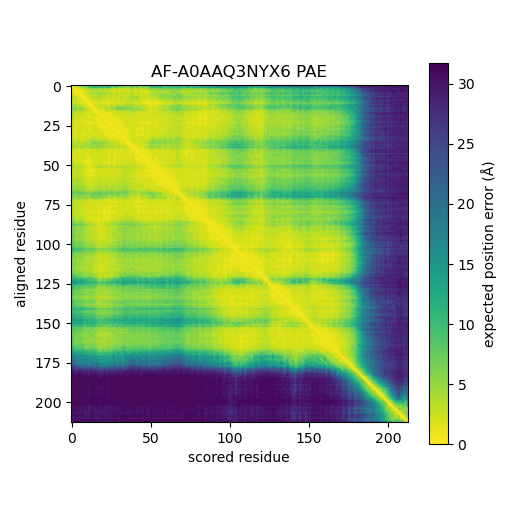 95.12 84 ARG A CA 1
ATOM 680 C C . ARG A 1 84 ? -9.296 9.509 5.993 1.00 95.12 84 ARG A C 1
ATOM 682 O O . ARG A 1 84 ? -9.044 10.689 5.736 1.00 95.12 84 ARG A O 1
ATOM 689 N N . TYR A 1 85 ? -8.367 8.555 6.049 1.00 95.56 85 TYR A N 1
ATOM 690 C CA . TYR A 1 85 ? -6.922 8.801 5.943 1.00 95.56 85 TYR A CA 1
ATOM 691 C C . TYR A 1 85 ? -6.322 8.352 4.611 1.00 95.56 85 TYR A C 1
ATOM 693 O O . TYR A 1 85 ? -5.239 8.810 4.257 1.00 95.56 85 TYR A O 1
ATOM 701 N N . PHE A 1 86 ? -7.043 7.541 3.837 1.00 94.12 86 PHE A N 1
ATOM 702 C CA . PHE A 1 86 ? -6.697 7.191 2.464 1.00 94.12 86 PHE A CA 1
ATOM 703 C C . PHE A 1 86 ? -7.885 7.447 1.516 1.00 94.12 86 PHE A C 1
ATOM 705 O O . PHE A 1 86 ? -8.470 6.512 0.962 1.00 94.12 86 PHE A O 1
ATOM 712 N N . PRO A 1 87 ? -8.266 8.723 1.330 1.00 93.31 87 PRO A N 1
ATOM 713 C CA . PRO A 1 87 ? -9.434 9.094 0.539 1.00 93.31 87 PRO A CA 1
ATOM 714 C C . PRO A 1 87 ? -9.309 8.678 -0.933 1.00 93.31 87 PRO A C 1
ATOM 716 O O . PRO A 1 87 ? -8.213 8.468 -1.461 1.00 93.31 87 PRO A O 1
ATOM 719 N N . ASP A 1 88 ? -10.447 8.591 -1.622 1.00 91.00 88 ASP A N 1
ATOM 720 C CA . ASP A 1 88 ? -10.512 8.056 -2.986 1.00 91.00 88 ASP A CA 1
ATOM 721 C C . ASP A 1 88 ? -9.693 8.855 -4.003 1.00 91.00 88 ASP A C 1
ATOM 723 O O . ASP A 1 88 ? -9.139 8.264 -4.922 1.00 91.00 88 ASP A O 1
ATOM 727 N N . ASN A 1 89 ? -9.524 10.167 -3.818 1.00 91.25 89 ASN A N 1
ATOM 728 C CA . ASN A 1 89 ? -8.621 10.957 -4.659 1.00 91.25 89 ASN A CA 1
ATOM 729 C C . ASN A 1 89 ? -7.165 10.469 -4.557 1.00 91.25 89 ASN A C 1
ATOM 731 O O . ASN A 1 89 ? -6.522 10.264 -5.579 1.00 91.25 89 ASN A O 1
ATOM 735 N N . ALA A 1 90 ? -6.669 10.199 -3.348 1.00 92.88 90 ALA A N 1
ATOM 736 C CA . ALA A 1 90 ? -5.328 9.666 -3.141 1.00 92.88 90 ALA A CA 1
ATOM 737 C C . ALA A 1 90 ? -5.194 8.244 -3.708 1.00 92.88 90 ALA A C 1
ATOM 739 O O . ALA A 1 90 ? -4.156 7.908 -4.280 1.00 92.88 90 ALA A O 1
ATOM 740 N N . LYS A 1 91 ? -6.241 7.411 -3.601 1.00 90.81 91 LYS A N 1
ATOM 741 C CA . LYS A 1 91 ? -6.263 6.093 -4.259 1.00 90.81 91 LYS A CA 1
ATOM 742 C C . LYS A 1 91 ? -6.182 6.241 -5.776 1.00 90.81 91 LYS A C 1
ATOM 744 O O . LYS A 1 91 ? -5.341 5.605 -6.403 1.00 90.81 91 LYS A O 1
ATOM 749 N N . MET A 1 92 ? -7.000 7.118 -6.358 1.00 91.44 92 MET A N 1
ATOM 750 C CA . MET A 1 92 ? -6.998 7.405 -7.793 1.00 91.44 92 MET A CA 1
ATOM 751 C C . MET A 1 92 ? -5.637 7.921 -8.265 1.00 91.44 92 MET A C 1
ATOM 753 O O . MET A 1 92 ? -5.158 7.481 -9.309 1.00 91.44 92 MET A O 1
ATOM 757 N N . ASP A 1 93 ? -4.980 8.787 -7.493 1.00 94.12 93 ASP A N 1
ATOM 758 C CA . ASP A 1 93 ? -3.633 9.272 -7.799 1.00 94.12 93 ASP A CA 1
ATOM 759 C C . ASP A 1 93 ? -2.617 8.121 -7.827 1.00 94.12 93 ASP A C 1
ATOM 761 O O . ASP A 1 93 ? -1.809 8.031 -8.754 1.00 94.12 93 ASP A O 1
ATOM 765 N N . ARG A 1 94 ? -2.683 7.187 -6.866 1.00 93.44 94 ARG A N 1
ATOM 766 C CA . ARG A 1 94 ? -1.824 5.989 -6.845 1.00 93.44 94 ARG A CA 1
ATOM 767 C C . ARG A 1 94 ? -2.102 5.047 -8.006 1.00 93.44 94 ARG A C 1
ATOM 769 O O . ARG A 1 94 ? -1.160 4.534 -8.612 1.00 93.44 94 ARG A O 1
ATOM 776 N N . GLU A 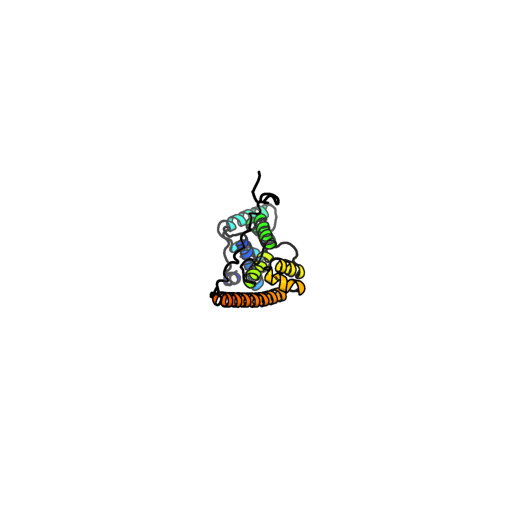1 95 ? -3.365 4.839 -8.356 1.00 92.81 95 GLU A N 1
ATOM 777 C CA . GLU A 1 95 ? -3.738 4.036 -9.520 1.00 92.81 95 GLU A CA 1
ATOM 778 C C . GLU A 1 95 ? -3.274 4.686 -10.828 1.00 92.81 95 GLU A C 1
ATOM 780 O O . GLU A 1 95 ? -2.729 4.004 -11.698 1.00 92.81 95 GLU A O 1
ATOM 785 N N . ALA A 1 96 ? -3.423 6.005 -10.968 1.00 94.44 96 ALA A N 1
ATOM 786 C CA . ALA A 1 96 ? -2.93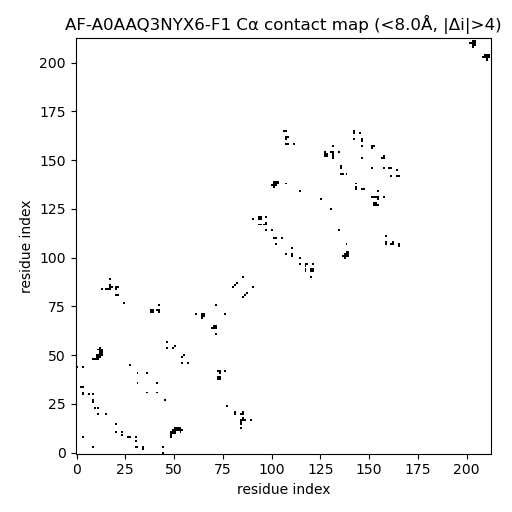9 6.751 -12.124 1.00 94.44 96 ALA A CA 1
ATOM 787 C C . ALA A 1 96 ? -1.409 6.677 -12.233 1.00 94.44 96 ALA A C 1
ATOM 789 O O . ALA A 1 96 ? -0.872 6.418 -13.318 1.00 94.44 96 ALA A O 1
ATOM 790 N N . GLU A 1 97 ? -0.703 6.825 -11.111 1.00 95.50 97 GLU A N 1
ATOM 791 C CA . GLU A 1 97 ? 0.745 6.647 -11.033 1.00 95.50 97 GLU A CA 1
ATOM 792 C C . GLU A 1 97 ? 1.143 5.230 -11.465 1.00 95.50 97 GLU A C 1
ATOM 794 O O . GLU A 1 97 ? 2.021 5.056 -12.311 1.00 95.50 97 GLU A O 1
ATOM 799 N N . PHE A 1 98 ? 0.444 4.201 -10.980 1.00 95.88 98 PHE A N 1
ATOM 800 C CA . PHE A 1 98 ? 0.692 2.819 -11.383 1.00 95.88 98 PHE A CA 1
ATOM 801 C C . PHE A 1 98 ? 0.475 2.607 -12.886 1.00 95.88 98 PHE A C 1
ATOM 803 O O . PHE A 1 98 ? 1.313 2.020 -13.582 1.00 95.88 98 PHE A O 1
ATOM 810 N N . MET A 1 99 ? -0.633 3.121 -13.422 1.00 94.06 99 MET A N 1
ATOM 811 C CA . MET A 1 99 ? -1.008 2.973 -14.829 1.00 94.06 99 MET A CA 1
ATOM 812 C C . MET A 1 99 ? -0.040 3.680 -15.773 1.00 94.06 99 MET A C 1
ATOM 814 O O . MET A 1 99 ? 0.261 3.152 -16.850 1.00 94.06 99 MET A O 1
ATOM 818 N N . THR A 1 100 ? 0.530 4.798 -15.340 1.00 95.75 100 THR A N 1
ATOM 819 C CA . THR A 1 100 ? 1.517 5.571 -16.103 1.00 95.75 100 THR A CA 1
ATOM 820 C C . THR A 1 100 ? 2.966 5.209 -15.779 1.00 95.75 100 THR A C 1
ATOM 822 O O . THR A 1 100 ? 3.861 5.673 -16.478 1.00 95.75 100 THR A O 1
ATOM 825 N N . LEU A 1 101 ? 3.214 4.324 -14.803 1.00 97.50 101 LEU A N 1
ATOM 826 C CA . LEU A 1 101 ? 4.559 3.931 -14.386 1.00 97.50 101 LEU A CA 1
ATOM 827 C C . LEU A 1 101 ? 5.399 3.396 -15.560 1.00 97.50 101 LEU A C 1
ATOM 829 O O . LEU A 1 101 ? 5.042 2.404 -16.208 1.00 97.50 101 LEU A O 1
ATOM 833 N N . GLN A 1 102 ? 6.553 4.031 -15.764 1.00 97.31 102 GLN A N 1
ATOM 834 C CA . GLN A 1 102 ? 7.588 3.680 -16.735 1.00 97.31 102 GLN A CA 1
ATOM 835 C C . GLN A 1 102 ? 8.930 3.498 -16.014 1.00 97.31 102 GLN A C 1
ATOM 837 O O . GLN A 1 102 ? 9.208 4.181 -15.032 1.00 97.31 102 GLN A O 1
ATOM 842 N N . GLN A 1 103 ? 9.793 2.624 -16.532 1.00 97.38 103 GLN A N 1
ATOM 843 C CA . GLN A 1 103 ? 11.144 2.395 -16.020 1.00 97.38 103 GLN A CA 1
ATOM 844 C C . GLN A 1 103 ? 11.975 3.683 -16.061 1.00 97.38 103 GLN A C 1
ATOM 846 O O . GLN A 1 103 ? 12.735 3.957 -15.136 1.00 97.38 103 GLN A O 1
ATOM 851 N N . GLY A 1 104 ? 11.841 4.490 -17.120 1.00 95.38 104 GLY A N 1
ATOM 852 C CA . GLY A 1 104 ? 12.596 5.737 -17.258 1.00 95.38 104 GLY A CA 1
ATOM 853 C C . GLY A 1 104 ? 14.103 5.502 -17.112 1.00 95.38 104 GLY A C 1
ATOM 854 O O . GLY A 1 104 ? 14.667 4.667 -17.814 1.00 95.38 104 GLY A O 1
ATOM 855 N N . ASN A 1 105 ? 14.748 6.211 -16.183 1.00 94.25 105 ASN A N 1
ATOM 856 C CA . ASN A 1 105 ? 16.178 6.057 -15.876 1.00 94.25 105 ASN A CA 1
ATOM 857 C C . ASN A 1 105 ? 16.470 5.063 -14.738 1.00 94.25 105 ASN A C 1
ATOM 859 O O . ASN A 1 105 ? 17.633 4.872 -14.388 1.00 94.25 105 ASN A O 1
ATOM 863 N N . MET A 1 106 ? 15.444 4.436 -14.156 1.00 96.81 106 MET A N 1
ATOM 864 C CA . MET A 1 106 ? 15.614 3.461 -13.081 1.00 96.81 106 MET A CA 1
ATOM 865 C C . MET A 1 106 ? 16.257 2.172 -13.606 1.00 96.81 106 MET A C 1
ATOM 867 O O . MET A 1 106 ? 16.049 1.763 -14.757 1.00 96.81 106 MET A O 1
ATOM 871 N N . SER A 1 107 ? 17.004 1.494 -12.733 1.00 97.19 107 SER A N 1
ATOM 872 C CA . SER A 1 107 ? 17.366 0.097 -12.972 1.00 97.19 107 SER A CA 1
ATOM 873 C C . SER A 1 107 ? 16.102 -0.760 -13.044 1.00 97.19 107 SER A C 1
ATOM 875 O O . SER A 1 107 ? 15.045 -0.379 -12.530 1.00 97.19 107 SER A O 1
ATOM 877 N N . VAL A 1 108 ? 16.195 -1.940 -13.658 1.00 97.62 108 VAL A N 1
ATOM 878 C CA . VAL A 1 108 ? 15.073 -2.893 -13.660 1.00 97.62 108 VAL A CA 1
ATOM 879 C C . VAL A 1 108 ? 14.652 -3.247 -12.232 1.00 97.62 108 VAL A C 1
ATOM 881 O O . VAL A 1 108 ? 13.465 -3.451 -11.994 1.00 97.62 108 VAL A O 1
ATOM 884 N N . GLU A 1 109 ? 15.592 -3.282 -11.280 1.00 97.12 109 GLU A N 1
ATOM 885 C CA . GLU A 1 109 ? 15.262 -3.583 -9.884 1.00 97.12 109 GLU A CA 1
ATOM 886 C C . GLU A 1 109 ? 14.473 -2.466 -9.207 1.00 97.12 109 GLU A C 1
ATOM 888 O O . GLU A 1 109 ? 13.396 -2.725 -8.680 1.00 97.12 109 GLU A O 1
ATOM 893 N N . ALA A 1 110 ? 14.936 -1.218 -9.302 1.00 97.50 110 ALA A N 1
ATOM 894 C CA . ALA A 1 110 ? 14.211 -0.084 -8.732 1.00 97.50 110 ALA A CA 1
ATOM 895 C C . ALA A 1 110 ? 12.826 0.085 -9.384 1.00 97.50 110 ALA A C 1
ATOM 897 O O . ALA A 1 110 ? 11.842 0.394 -8.715 1.00 97.50 110 ALA A O 1
ATOM 898 N N . TYR A 1 111 ? 12.718 -0.186 -10.690 1.00 98.06 111 TYR A N 1
ATOM 899 C CA . TYR A 1 111 ? 11.430 -0.217 -11.380 1.00 98.06 111 TYR A CA 1
ATOM 900 C C . TYR A 1 111 ? 10.509 -1.326 -10.849 1.00 98.06 111 TYR A C 1
ATOM 902 O O . TYR A 1 111 ? 9.322 -1.080 -10.647 1.00 98.06 111 TYR A O 1
ATOM 910 N N . LYS A 1 112 ? 11.041 -2.526 -10.583 1.00 97.19 112 LYS A N 1
ATOM 911 C CA . LYS A 1 112 ? 10.300 -3.650 -9.992 1.00 97.19 112 LYS A CA 1
ATOM 912 C C . LYS A 1 112 ? 9.807 -3.343 -8.587 1.00 97.19 112 LYS A C 1
ATOM 914 O O . LYS A 1 112 ? 8.637 -3.584 -8.307 1.00 97.19 112 LYS A O 1
ATOM 919 N N . GLU A 1 113 ? 10.646 -2.759 -7.743 1.00 97.00 113 GLU A N 1
ATOM 920 C CA . GLU A 1 113 ? 10.249 -2.321 -6.402 1.00 97.00 113 GLU A CA 1
ATOM 921 C C . GLU A 1 113 ? 9.136 -1.269 -6.470 1.00 97.00 113 GLU A C 1
ATOM 923 O O . GLU A 1 113 ? 8.115 -1.402 -5.796 1.00 97.00 113 GLU A O 1
ATOM 928 N N . ARG A 1 114 ? 9.267 -0.266 -7.351 1.00 96.56 114 ARG A N 1
ATOM 929 C CA . ARG A 1 114 ? 8.227 0.758 -7.542 1.00 96.56 114 ARG A CA 1
ATOM 930 C C . ARG A 1 114 ? 6.928 0.172 -8.096 1.00 96.56 114 ARG A C 1
ATOM 932 O O . ARG A 1 114 ? 5.845 0.597 -7.702 1.00 96.56 114 ARG A O 1
ATOM 939 N N . PHE A 1 115 ? 7.029 -0.806 -8.992 1.00 96.50 115 PHE A N 1
ATOM 940 C CA . PHE A 1 115 ? 5.883 -1.514 -9.549 1.00 96.50 115 PHE A CA 1
ATOM 941 C C . PHE A 1 115 ? 5.124 -2.286 -8.470 1.00 96.50 115 PHE A C 1
ATOM 943 O O . PHE A 1 115 ? 3.909 -2.153 -8.380 1.00 96.50 115 PHE A O 1
ATOM 950 N N . GLU A 1 116 ? 5.823 -3.078 -7.654 1.00 94.06 116 GLU A N 1
ATOM 951 C CA . GLU A 1 116 ? 5.216 -3.844 -6.558 1.00 94.06 116 GLU A CA 1
ATOM 952 C C . GLU A 1 116 ? 4.601 -2.925 -5.504 1.00 94.06 116 GLU A C 1
ATOM 954 O O . GLU A 1 116 ? 3.482 -3.175 -5.057 1.00 94.06 116 GLU A O 1
ATOM 959 N N . TYR A 1 117 ? 5.292 -1.830 -5.176 1.00 93.69 117 TYR A N 1
ATOM 960 C CA . TYR A 1 117 ? 4.786 -0.799 -4.281 1.00 93.69 117 TYR A CA 1
ATOM 961 C C . TYR A 1 117 ? 3.454 -0.226 -4.764 1.00 93.69 117 TYR A C 1
ATOM 963 O O . TYR A 1 117 ? 2.491 -0.195 -4.014 1.00 93.69 117 TYR A O 1
ATOM 971 N N . LEU A 1 118 ? 3.369 0.210 -6.022 1.00 94.25 118 LEU A N 1
ATOM 972 C CA . LEU A 1 118 ? 2.146 0.815 -6.550 1.00 94.25 118 LEU A CA 1
ATOM 973 C C . LEU A 1 118 ? 1.038 -0.218 -6.806 1.00 94.25 118 LEU A C 1
ATOM 975 O O . LEU A 1 118 ? -0.140 0.096 -6.651 1.00 94.25 118 LEU A O 1
ATOM 979 N N . ALA A 1 119 ? 1.399 -1.460 -7.142 1.00 91.94 119 ALA A N 1
ATOM 980 C CA . ALA A 1 119 ? 0.441 -2.537 -7.373 1.00 91.94 119 ALA A CA 1
ATOM 981 C C . ALA A 1 119 ? -0.399 -2.874 -6.130 1.00 91.94 119 ALA A C 1
ATOM 983 O O . ALA A 1 119 ? -1.505 -3.386 -6.290 1.00 91.94 119 ALA A O 1
ATOM 984 N N . ARG A 1 120 ? 0.092 -2.584 -4.914 1.00 89.56 120 ARG A N 1
ATOM 985 C CA . ARG A 1 120 ? -0.651 -2.817 -3.661 1.00 89.56 120 ARG A CA 1
ATOM 986 C C . ARG A 1 120 ? -1.911 -1.959 -3.538 1.00 89.56 120 ARG A C 1
ATOM 988 O O . ARG A 1 120 ? -2.867 -2.375 -2.901 1.00 89.56 120 ARG A O 1
ATOM 995 N N . PHE A 1 121 ? -1.912 -0.791 -4.178 1.00 88.38 121 PHE A N 1
ATOM 996 C CA . PHE A 1 121 ? -3.016 0.168 -4.135 1.00 88.38 121 PHE A CA 1
ATOM 997 C C . PHE A 1 121 ? -4.029 -0.021 -5.265 1.00 88.38 121 PHE A C 1
ATOM 999 O O . PHE A 1 121 ? -5.046 0.664 -5.304 1.00 88.38 121 PHE A O 1
ATOM 1006 N N . TYR A 1 122 ? -3.746 -0.915 -6.212 1.00 87.81 122 TYR A N 1
ATOM 1007 C CA . TYR A 1 122 ? -4.576 -1.090 -7.390 1.00 87.81 122 TYR A CA 1
ATOM 1008 C C . TYR A 1 122 ? -5.785 -1.974 -7.072 1.00 87.81 122 TYR A C 1
ATOM 1010 O O . TYR A 1 122 ? -5.636 -3.144 -6.722 1.00 87.81 122 TYR A O 1
ATOM 1018 N N . THR A 1 123 ? -6.987 -1.415 -7.209 1.00 80.62 123 THR A N 1
ATOM 1019 C CA . THR A 1 123 ? -8.238 -2.054 -6.760 1.00 80.62 123 THR A CA 1
ATOM 1020 C C . THR A 1 123 ? -8.747 -3.163 -7.685 1.00 80.62 123 THR A C 1
ATOM 1022 O O . THR A 1 123 ? -9.566 -3.987 -7.279 1.00 80.62 123 THR A O 1
ATOM 1025 N N . GLN A 1 124 ? -8.283 -3.209 -8.936 1.00 84.44 124 GLN A N 1
ATOM 1026 C CA . GLN A 1 124 ? -8.757 -4.184 -9.919 1.00 84.44 124 GLN A CA 1
ATOM 1027 C C . GLN A 1 124 ? -8.036 -5.527 -9.784 1.00 84.44 124 GLN A C 1
ATOM 1029 O O . GLN A 1 124 ? -6.851 -5.595 -9.467 1.00 84.44 124 GLN A O 1
ATOM 1034 N N . ASN A 1 125 ? -8.730 -6.613 -10.131 1.00 80.56 125 ASN A N 1
ATOM 1035 C CA . ASN A 1 125 ? -8.149 -7.954 -10.121 1.00 80.56 125 ASN A CA 1
ATOM 1036 C C . ASN A 1 125 ? -6.955 -8.071 -11.080 1.00 80.56 125 ASN A C 1
ATOM 1038 O O . ASN A 1 125 ? -7.094 -8.013 -12.305 1.00 80.56 125 ASN A O 1
ATOM 1042 N N . VAL A 1 126 ? -5.772 -8.306 -10.509 1.00 86.38 126 VAL A N 1
ATOM 1043 C CA . VAL A 1 126 ? -4.517 -8.358 -11.257 1.00 86.38 126 VAL A CA 1
ATOM 1044 C C . VAL A 1 126 ? -4.093 -9.795 -11.536 1.00 86.38 126 VAL A C 1
ATOM 1046 O O . VAL A 1 126 ? -3.498 -10.460 -10.688 1.00 86.38 126 VAL A O 1
ATOM 1049 N N . THR A 1 127 ? -4.335 -10.275 -12.757 1.00 90.75 127 THR A N 1
ATOM 1050 C CA . THR A 1 127 ? -3.808 -11.580 -13.185 1.00 90.75 127 THR A CA 1
ATOM 1051 C C . THR A 1 127 ? -2.302 -11.510 -13.428 1.00 90.75 127 THR A C 1
ATOM 1053 O O . THR A 1 127 ? -1.769 -10.479 -13.839 1.00 90.75 127 THR A O 1
ATOM 1056 N N . GLU A 1 128 ? -1.601 -12.629 -13.249 1.00 91.94 128 GLU A N 1
ATOM 1057 C CA . GLU A 1 128 ? -0.154 -12.701 -13.497 1.00 91.94 128 GLU A CA 1
ATOM 1058 C C . GLU A 1 128 ? 0.207 -12.302 -14.940 1.00 91.94 128 GLU A C 1
ATOM 1060 O O . GLU A 1 128 ? 1.175 -11.582 -15.188 1.00 91.94 128 GLU A O 1
ATOM 1065 N N . GLN A 1 129 ? -0.632 -12.689 -15.906 1.00 91.19 129 GLN A N 1
ATOM 1066 C CA . GLN A 1 129 ? -0.468 -12.295 -17.303 1.00 91.19 129 GLN A CA 1
ATOM 1067 C C . GLN A 1 129 ? -0.638 -10.783 -17.500 1.00 91.19 129 GLN A C 1
ATOM 1069 O O . GLN A 1 129 ? 0.109 -10.176 -18.271 1.00 91.19 129 GLN A O 1
ATOM 1074 N N . TRP A 1 130 ? -1.606 -10.167 -16.817 1.00 92.56 130 TRP A N 1
ATOM 1075 C CA . TRP A 1 130 ? -1.773 -8.718 -16.843 1.00 92.56 130 TRP A CA 1
ATOM 1076 C C . TRP A 1 130 ? -0.553 -8.019 -16.238 1.00 92.56 130 TRP A C 1
ATOM 1078 O O . TRP A 1 130 ? -0.040 -7.093 -16.866 1.00 92.56 130 TRP A O 1
ATOM 1088 N N . LYS A 1 131 ? -0.021 -8.509 -15.101 1.00 93.50 131 LYS A N 1
ATOM 1089 C CA . LYS A 1 131 ? 1.206 -7.964 -14.483 1.00 93.50 131 LYS A CA 1
ATOM 1090 C C . LYS A 1 131 ? 2.363 -7.978 -15.463 1.00 93.50 131 LYS A C 1
ATOM 1092 O O . LYS A 1 131 ? 2.998 -6.947 -15.650 1.00 93.50 131 LYS A O 1
ATOM 1097 N N . CYS A 1 132 ? 2.589 -9.112 -16.131 1.00 94.62 132 CYS A N 1
ATOM 1098 C CA . CYS A 1 132 ? 3.650 -9.242 -17.128 1.00 94.62 132 CYS A CA 1
ATOM 1099 C C . CYS A 1 132 ? 3.491 -8.204 -18.240 1.00 94.62 132 CYS A C 1
ATOM 1101 O O . CYS A 1 132 ? 4.408 -7.433 -18.488 1.00 94.62 132 CYS A O 1
ATOM 1103 N N . ARG A 1 133 ? 2.303 -8.103 -18.849 1.00 93.19 133 ARG A N 1
ATOM 1104 C CA . ARG A 1 133 ? 2.051 -7.137 -19.934 1.00 93.19 133 ARG A CA 1
ATOM 1105 C C . ARG A 1 133 ? 2.218 -5.689 -19.480 1.00 93.19 133 ARG A C 1
ATOM 1107 O O . ARG A 1 133 ? 2.745 -4.868 -20.227 1.00 93.19 133 ARG A O 1
ATOM 1114 N N . LYS A 1 134 ? 1.738 -5.355 -18.282 1.00 94.75 134 LYS A N 1
ATOM 1115 C CA . LYS A 1 134 ? 1.847 -4.007 -17.720 1.00 94.75 134 LYS A CA 1
ATOM 1116 C C . LYS A 1 134 ? 3.306 -3.660 -17.408 1.00 94.75 134 LYS A C 1
ATOM 1118 O O . LYS A 1 134 ? 3.738 -2.564 -17.755 1.00 94.75 134 LYS A O 1
ATOM 1123 N N . PHE A 1 135 ? 4.063 -4.599 -16.842 1.00 95.88 135 PHE A N 1
ATOM 1124 C CA . PHE A 1 135 ? 5.495 -4.455 -16.583 1.00 95.88 135 PHE A CA 1
ATOM 1125 C C . PHE A 1 135 ? 6.295 -4.313 -17.884 1.00 95.88 135 PHE A C 1
ATOM 1127 O O . PHE A 1 135 ? 7.054 -3.362 -18.033 1.00 95.88 135 PHE A O 1
ATOM 1134 N N . GLU A 1 136 ? 6.069 -5.193 -18.869 1.00 95.12 136 GLU A N 1
ATOM 1135 C CA . GLU A 1 136 ? 6.697 -5.135 -20.199 1.00 95.12 136 GLU A CA 1
ATOM 1136 C C . GLU A 1 136 ? 6.496 -3.768 -20.854 1.00 95.12 136 GLU A C 1
ATOM 1138 O O . GLU A 1 136 ? 7.455 -3.153 -21.311 1.00 95.12 136 GLU A O 1
ATOM 1143 N N . ARG A 1 137 ? 5.261 -3.255 -20.855 1.00 93.94 137 ARG A N 1
ATOM 1144 C CA . ARG A 1 137 ? 4.923 -1.953 -21.452 1.00 93.94 137 ARG A CA 1
ATOM 1145 C C . ARG A 1 137 ? 5.574 -0.759 -20.762 1.00 93.94 137 ARG A C 1
ATOM 1147 O O . ARG A 1 137 ? 5.625 0.306 -21.368 1.00 93.94 137 ARG A O 1
ATOM 1154 N N . GLY A 1 138 ? 6.003 -0.909 -19.513 1.00 96.06 138 GLY A N 1
ATOM 1155 C CA . GLY A 1 138 ? 6.731 0.134 -18.802 1.00 96.06 138 GLY A CA 1
ATOM 1156 C C . GLY A 1 138 ? 8.248 0.016 -18.919 1.00 96.06 138 GLY A C 1
ATOM 1157 O O . GLY A 1 138 ? 8.948 0.933 -18.502 1.00 96.06 138 GLY A O 1
ATOM 1158 N N . LEU A 1 139 ? 8.790 -1.072 -19.478 1.00 97.06 139 LEU A N 1
ATOM 1159 C CA . LEU A 1 139 ? 10.232 -1.204 -19.682 1.00 97.06 139 LEU A CA 1
ATOM 1160 C C . LEU A 1 139 ? 10.748 -0.206 -20.721 1.00 97.06 139 LEU A C 1
ATOM 1162 O O . LEU A 1 139 ? 10.071 0.147 -21.688 1.00 97.06 139 LEU A O 1
ATOM 1166 N N . ARG A 1 140 ? 12.017 0.188 -20.572 1.00 96.12 140 ARG A N 1
ATOM 1167 C CA . ARG A 1 140 ? 12.715 0.978 -21.590 1.00 96.12 140 ARG A CA 1
ATOM 1168 C C . ARG A 1 140 ? 1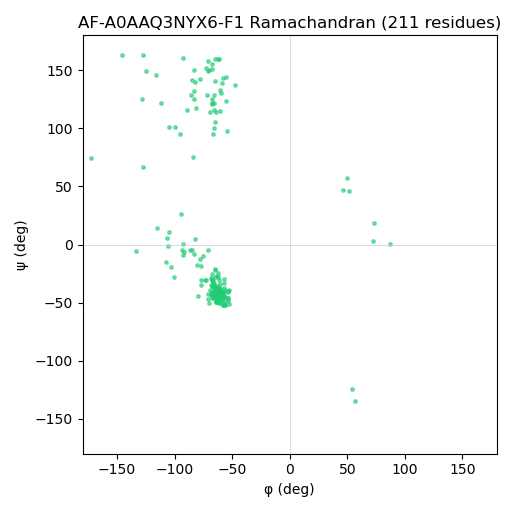2.684 0.271 -22.945 1.00 96.12 140 ARG A C 1
ATOM 1170 O O . ARG A 1 140 ? 12.847 -0.945 -23.032 1.00 96.12 140 ARG A O 1
ATOM 1177 N N . HIS A 1 141 ? 12.576 1.054 -24.018 1.00 93.25 141 HIS A N 1
ATOM 1178 C CA . HIS A 1 141 ? 12.406 0.548 -25.384 1.00 93.25 141 HIS A CA 1
ATOM 1179 C C . HIS A 1 141 ? 13.459 -0.496 -25.807 1.00 93.25 141 HIS A C 1
ATOM 1181 O O . HIS A 1 141 ? 13.129 -1.480 -26.466 1.00 93.25 141 HIS A O 1
ATOM 1187 N N . ASN A 1 142 ? 14.727 -0.318 -25.422 1.00 90.81 142 ASN A N 1
ATOM 1188 C CA . ASN A 1 142 ? 15.794 -1.270 -25.744 1.00 90.81 142 ASN A CA 1
ATOM 1189 C C . ASN A 1 142 ? 15.596 -2.636 -25.062 1.00 90.81 142 ASN A C 1
ATOM 1191 O O . ASN A 1 142 ? 15.781 -3.662 -25.715 1.00 90.81 142 ASN A O 1
ATOM 1195 N N . LEU A 1 143 ? 15.165 -2.654 -23.796 1.00 93.88 143 LEU A N 1
ATOM 1196 C CA . LEU A 1 143 ? 14.843 -3.883 -23.066 1.00 93.88 143 LEU A CA 1
ATOM 1197 C C . LEU A 1 143 ? 13.560 -4.516 -23.611 1.00 93.88 143 LEU A C 1
ATOM 1199 O O . LEU A 1 143 ? 13.545 -5.709 -23.907 1.00 93.88 143 LEU A O 1
ATOM 1203 N N . LEU A 1 144 ? 12.511 -3.711 -23.810 1.00 93.62 144 LEU A N 1
ATOM 1204 C CA . LEU A 1 144 ? 11.241 -4.166 -24.375 1.00 93.62 144 LEU A CA 1
ATOM 1205 C C . LEU A 1 144 ? 11.455 -4.881 -25.715 1.00 93.62 144 LEU A C 1
ATOM 1207 O O . LEU A 1 144 ? 10.945 -5.982 -25.912 1.00 93.62 144 LEU A O 1
ATOM 1211 N N . ARG A 1 145 ? 12.273 -4.315 -26.613 1.00 92.06 145 ARG A N 1
ATOM 1212 C CA . ARG A 1 145 ? 12.555 -4.912 -27.927 1.00 92.06 145 ARG A CA 1
ATOM 1213 C C . ARG A 1 145 ? 13.200 -6.299 -27.834 1.00 92.06 145 ARG A C 1
ATOM 1215 O O . ARG A 1 145 ? 12.935 -7.138 -28.688 1.00 92.06 145 ARG A O 1
ATOM 1222 N N . ALA A 1 146 ? 14.032 -6.541 -26.823 1.00 90.56 146 ALA A N 1
ATOM 1223 C CA . ALA A 1 146 ? 14.675 -7.837 -26.615 1.00 90.56 146 ALA A CA 1
ATOM 1224 C C . ALA A 1 146 ? 13.721 -8.885 -26.015 1.00 90.56 146 ALA A C 1
ATOM 1226 O O . ALA A 1 146 ? 13.875 -10.076 -26.274 1.00 90.56 146 ALA A O 1
ATOM 1227 N N . LEU A 1 147 ? 12.743 -8.450 -25.216 1.00 92.31 147 LEU A N 1
ATOM 1228 C CA . LEU A 1 147 ? 11.903 -9.341 -24.410 1.00 92.31 147 LEU A CA 1
ATOM 1229 C C . LEU A 1 147 ? 10.528 -9.621 -25.022 1.00 92.31 147 LEU A C 1
ATOM 1231 O O . LEU A 1 147 ? 9.986 -10.700 -24.796 1.00 92.31 147 LEU A O 1
ATOM 1235 N N . ILE A 1 148 ? 9.974 -8.702 -25.823 1.00 88.44 148 ILE A N 1
ATOM 1236 C CA . ILE A 1 148 ? 8.586 -8.777 -26.318 1.00 88.44 148 ILE A CA 1
ATOM 1237 C C . ILE A 1 148 ? 8.280 -10.068 -27.098 1.00 88.44 148 ILE A C 1
ATOM 1239 O O . ILE A 1 148 ? 7.158 -10.571 -27.073 1.00 88.44 148 ILE A O 1
ATOM 1243 N N . LEU A 1 149 ? 9.284 -10.647 -27.762 1.00 88.50 149 LEU A N 1
ATOM 1244 C CA . LEU A 1 149 ? 9.141 -11.882 -28.539 1.00 88.50 149 LEU A CA 1
ATOM 1245 C C . LEU A 1 149 ? 9.175 -13.153 -27.677 1.00 88.50 149 LEU A C 1
ATOM 1247 O O . LEU A 1 149 ? 8.722 -14.202 -28.130 1.00 88.50 149 LEU A O 1
ATOM 1251 N N . LEU A 1 150 ? 9.674 -13.071 -26.439 1.00 89.38 150 LEU A N 1
ATOM 1252 C CA . LEU A 1 150 ? 9.821 -14.220 -25.541 1.00 89.38 150 LEU A CA 1
ATOM 1253 C C . LEU A 1 150 ? 8.499 -14.642 -24.884 1.00 89.38 150 LEU A C 1
ATOM 1255 O O . LEU A 1 150 ? 8.442 -15.724 -24.301 1.00 89.38 150 LEU A O 1
ATOM 1259 N N . LYS A 1 151 ? 7.449 -13.807 -24.978 1.00 86.69 151 LYS A N 1
ATOM 1260 C CA . LYS A 1 151 ? 6.095 -14.066 -24.450 1.00 86.69 151 LYS A CA 1
ATOM 1261 C C . LYS A 1 151 ? 6.116 -14.607 -23.012 1.00 86.69 151 LYS A C 1
ATOM 1263 O O . LYS A 1 151 ? 5.470 -15.611 -22.700 1.00 86.69 151 LYS A O 1
ATOM 1268 N N . ILE A 1 152 ? 6.893 -13.967 -22.139 1.00 90.25 152 ILE A N 1
ATOM 1269 C CA . ILE A 1 152 ? 7.067 -14.417 -20.757 1.00 90.25 152 ILE A CA 1
ATOM 1270 C C . ILE A 1 152 ? 5.776 -14.138 -19.978 1.00 90.25 152 ILE A C 1
ATOM 1272 O O . ILE A 1 152 ? 5.245 -13.035 -19.991 1.00 90.25 152 ILE A O 1
ATOM 1276 N N . ASN A 1 153 ? 5.261 -15.155 -19.291 1.00 91.12 153 ASN A N 1
ATOM 1277 C CA . ASN A 1 153 ? 3.973 -15.113 -18.590 1.00 91.12 153 ASN A CA 1
ATOM 1278 C C . ASN A 1 153 ? 4.097 -15.242 -17.062 1.00 91.12 153 ASN A C 1
ATOM 1280 O O . ASN A 1 153 ? 3.102 -15.499 -16.390 1.00 91.12 153 ASN A O 1
ATOM 1284 N N . LYS A 1 154 ? 5.313 -15.090 -16.530 1.00 94.56 154 LYS A N 1
ATOM 1285 C CA . LYS A 1 154 ? 5.604 -15.041 -15.093 1.00 94.56 154 LYS A CA 1
ATOM 1286 C C . LYS A 1 154 ? 6.428 -13.797 -14.798 1.00 94.56 154 LYS A C 1
ATOM 1288 O O . LYS A 1 154 ? 7.490 -13.630 -15.409 1.00 94.56 154 LYS A O 1
ATOM 1293 N N . LEU A 1 155 ? 5.971 -12.961 -13.865 1.00 93.25 155 LEU A N 1
ATOM 1294 C CA . LEU A 1 155 ? 6.599 -11.664 -13.602 1.00 93.25 155 LEU A CA 1
ATOM 1295 C C . LEU A 1 155 ? 8.042 -11.840 -13.118 1.00 93.25 155 LEU A C 1
ATOM 1297 O O . LEU A 1 155 ? 8.942 -11.148 -13.585 1.00 93.25 155 LEU A O 1
ATOM 1301 N N . THR A 1 156 ? 8.281 -12.827 -12.257 1.00 95.06 156 THR A N 1
ATOM 1302 C CA . THR A 1 156 ? 9.616 -13.164 -11.740 1.00 95.06 156 THR A CA 1
ATOM 1303 C C . THR A 1 156 ? 10.610 -13.456 -12.863 1.00 95.06 156 THR A C 1
ATOM 1305 O O . THR A 1 156 ? 11.655 -12.814 -12.959 1.00 95.06 156 THR A O 1
ATOM 1308 N N . LYS A 1 157 ? 10.240 -14.351 -13.786 1.00 95.81 157 LYS A N 1
ATOM 1309 C CA . LYS A 1 157 ? 11.064 -14.696 -14.950 1.00 95.81 157 LYS A CA 1
ATOM 1310 C C . LYS A 1 157 ? 11.289 -13.486 -15.859 1.00 95.81 157 LYS A C 1
ATOM 1312 O O . LYS A 1 157 ? 12.384 -13.309 -16.383 1.00 95.81 157 LYS A O 1
ATOM 1317 N N . LEU A 1 158 ? 10.268 -12.654 -16.059 1.00 96.12 158 LEU A N 1
ATOM 1318 C CA . LEU A 1 158 ? 10.374 -11.450 -16.883 1.00 96.12 158 LEU A CA 1
ATOM 1319 C C . LEU A 1 158 ? 11.387 -10.458 -16.295 1.00 96.12 158 LEU A C 1
ATOM 1321 O O . LEU A 1 158 ? 12.254 -9.972 -17.021 1.00 96.12 158 LEU A O 1
ATOM 1325 N N . VAL A 1 159 ? 11.317 -10.205 -14.986 1.00 96.75 159 VAL A N 1
ATOM 1326 C CA . VAL A 1 159 ? 12.252 -9.331 -14.261 1.00 96.75 159 VAL A CA 1
ATOM 1327 C C . VAL A 1 159 ? 13.682 -9.861 -14.365 1.00 96.75 159 VAL A C 1
ATOM 1329 O O . VAL A 1 159 ? 14.600 -9.101 -14.671 1.00 96.75 159 VAL A O 1
ATOM 1332 N N . GLU A 1 160 ? 13.891 -11.162 -14.162 1.00 96.31 160 GLU A N 1
ATOM 1333 C CA . GLU A 1 160 ? 15.213 -11.787 -14.289 1.00 96.31 160 GLU A CA 1
ATOM 1334 C C . GLU A 1 160 ? 15.812 -11.594 -15.686 1.00 96.31 160 GLU A C 1
ATOM 1336 O O . GLU A 1 160 ? 16.966 -11.174 -15.816 1.00 96.31 160 GLU A O 1
ATOM 1341 N N . GLN A 1 161 ? 15.026 -11.846 -16.736 1.00 95.69 161 GLN A N 1
ATOM 1342 C CA . GLN A 1 161 ? 15.475 -11.650 -18.115 1.00 95.69 161 GLN A CA 1
ATOM 1343 C C . GLN A 1 161 ? 15.742 -10.171 -18.416 1.00 95.69 161 GLN A C 1
ATOM 1345 O O . GLN A 1 161 ? 16.764 -9.842 -19.018 1.00 95.69 161 GLN A O 1
ATOM 1350 N N . ALA A 1 162 ? 14.893 -9.262 -17.935 1.00 96.19 162 ALA A N 1
ATOM 1351 C CA . ALA A 1 162 ? 15.108 -7.826 -18.077 1.00 96.19 162 ALA A CA 1
ATOM 1352 C C . ALA A 1 162 ? 16.412 -7.364 -17.410 1.00 96.19 162 ALA A C 1
ATOM 1354 O O . ALA A 1 162 ? 17.176 -6.621 -18.027 1.00 96.19 162 ALA A O 1
ATOM 1355 N N . LYS A 1 163 ? 16.734 -7.870 -16.212 1.00 96.50 163 LYS A N 1
ATOM 1356 C CA . LYS A 1 163 ? 18.018 -7.610 -15.539 1.00 96.50 163 LYS A CA 1
ATOM 1357 C C . LYS A 1 163 ? 19.214 -8.129 -16.347 1.00 96.50 163 LYS A C 1
ATOM 1359 O O . LYS A 1 163 ? 20.261 -7.483 -16.376 1.00 96.50 163 LYS A O 1
ATOM 1364 N N . VAL A 1 164 ? 19.099 -9.295 -16.991 1.00 95.31 164 VAL A N 1
ATOM 1365 C CA . VAL A 1 164 ? 20.162 -9.835 -17.863 1.00 95.31 164 VAL A CA 1
ATOM 1366 C C . VAL A 1 164 ? 20.399 -8.910 -19.056 1.00 95.31 164 VAL A C 1
ATOM 1368 O O . VAL A 1 164 ? 21.543 -8.534 -19.312 1.00 95.31 164 VAL A O 1
ATOM 1371 N N . VAL A 1 165 ? 19.330 -8.506 -19.747 1.00 94.62 165 VAL A N 1
ATOM 1372 C CA . VAL A 1 165 ? 19.409 -7.599 -20.902 1.00 94.62 165 VAL A CA 1
ATOM 1373 C C . VAL A 1 165 ? 19.974 -6.238 -20.497 1.00 94.62 165 VAL A C 1
ATOM 1375 O O . VAL A 1 165 ? 20.853 -5.721 -21.183 1.00 94.62 165 VAL A O 1
ATOM 1378 N N . GLU A 1 166 ? 19.550 -5.686 -19.357 1.00 95.69 166 GLU A N 1
ATOM 1379 C CA . GLU A 1 166 ? 20.070 -4.423 -18.822 1.00 95.69 166 GLU A CA 1
ATOM 1380 C C . GLU A 1 166 ? 21.594 -4.458 -18.642 1.00 95.69 166 GLU A C 1
ATOM 1382 O O . GLU A 1 166 ? 22.290 -3.545 -19.084 1.00 95.69 166 GLU A O 1
ATOM 1387 N N . ARG A 1 167 ? 22.137 -5.548 -18.080 1.00 93.69 167 ARG A N 1
ATOM 1388 C CA . ARG A 1 167 ? 23.592 -5.718 -17.924 1.00 93.69 167 ARG A CA 1
ATOM 1389 C C . ARG A 1 167 ? 24.329 -5.813 -19.260 1.00 93.69 167 ARG A C 1
ATOM 1391 O O . ARG A 1 167 ? 25.455 -5.330 -19.362 1.00 93.69 167 ARG A O 1
ATOM 1398 N N . ILE A 1 168 ? 23.740 -6.463 -20.265 1.00 91.38 168 ILE A N 1
ATOM 1399 C CA . ILE A 1 168 ? 24.343 -6.587 -21.603 1.00 91.38 168 ILE A CA 1
ATOM 1400 C C . ILE A 1 168 ? 24.384 -5.219 -22.291 1.00 91.38 168 ILE A C 1
ATOM 1402 O O . ILE A 1 168 ? 25.423 -4.826 -22.823 1.00 91.38 168 ILE A O 1
ATOM 1406 N N . GLU A 1 169 ? 23.278 -4.481 -22.237 1.00 88.25 169 GLU A N 1
ATOM 1407 C CA . GLU A 1 169 ? 23.162 -3.137 -22.802 1.00 88.25 169 GLU A CA 1
ATOM 1408 C C . GLU A 1 169 ? 24.146 -2.159 -22.147 1.00 88.25 169 GLU A C 1
ATOM 1410 O O . GLU A 1 169 ? 24.817 -1.406 -22.854 1.00 88.25 169 GLU A O 1
ATOM 1415 N N . GLU A 1 170 ? 24.298 -2.208 -20.820 1.00 87.19 170 GLU A N 1
ATOM 1416 C CA . GLU A 1 170 ? 25.231 -1.342 -20.093 1.00 87.19 170 GLU A CA 1
ATOM 1417 C C . GLU A 1 170 ? 26.691 -1.620 -20.485 1.00 87.19 170 GLU A C 1
ATOM 1419 O O . GLU A 1 170 ? 27.434 -0.704 -20.845 1.00 87.19 170 GLU A O 1
ATOM 1424 N N . LYS A 1 171 ? 27.088 -2.899 -20.557 1.00 85.56 171 LYS A N 1
ATOM 1425 C CA . LYS A 1 171 ? 28.416 -3.291 -21.066 1.00 85.56 171 LYS A CA 1
ATOM 1426 C C . LYS A 1 171 ? 28.635 -2.827 -22.508 1.00 85.56 171 LYS A C 1
ATOM 1428 O O . LYS A 1 171 ? 29.714 -2.339 -22.849 1.00 85.56 171 LYS A O 1
ATOM 1433 N N . GLY A 1 172 ? 27.615 -2.950 -23.358 1.00 83.69 172 GLY A N 1
ATOM 1434 C CA . GLY A 1 172 ? 27.652 -2.478 -24.742 1.00 83.69 172 GLY A CA 1
ATOM 1435 C C . GLY A 1 172 ? 27.848 -0.962 -24.850 1.00 83.69 172 GLY A C 1
ATOM 1436 O O . GLY A 1 172 ? 28.633 -0.501 -25.684 1.00 83.69 172 GLY A O 1
ATOM 1437 N N . ARG A 1 173 ? 27.188 -0.180 -23.985 1.00 81.00 173 ARG A N 1
ATOM 1438 C CA . ARG A 1 173 ? 27.371 1.278 -23.892 1.00 81.00 173 ARG A CA 1
ATOM 1439 C C . ARG A 1 173 ? 28.787 1.640 -23.455 1.00 81.00 173 ARG A C 1
ATOM 1441 O O . ARG A 1 173 ? 29.430 2.432 -24.143 1.00 81.00 173 ARG A O 1
ATOM 1448 N N . MET A 1 174 ? 29.305 1.012 -22.398 1.00 76.75 174 MET A N 1
ATOM 1449 C CA . MET A 1 174 ? 30.679 1.237 -21.926 1.00 76.75 174 MET A CA 1
ATOM 1450 C C . MET A 1 174 ? 31.717 0.965 -23.026 1.00 76.75 174 MET A C 1
ATOM 1452 O O . MET A 1 174 ? 32.610 1.781 -23.256 1.00 76.75 174 MET A O 1
ATOM 1456 N N . MET A 1 175 ? 31.564 -0.136 -23.769 1.00 78.88 175 MET A N 1
ATOM 1457 C CA . MET A 1 175 ? 32.451 -0.488 -24.887 1.00 78.88 175 MET A CA 1
ATOM 1458 C C . MET A 1 175 ? 32.403 0.536 -26.034 1.00 78.88 175 MET A C 1
ATOM 1460 O O . MET A 1 175 ? 33.432 0.829 -26.645 1.00 78.88 175 MET A O 1
ATOM 1464 N N . ARG A 1 176 ? 31.228 1.109 -26.338 1.00 79.88 176 ARG A N 1
ATOM 1465 C CA . ARG A 1 176 ? 31.092 2.174 -27.351 1.00 79.88 176 ARG A CA 1
ATOM 1466 C C . ARG A 1 176 ? 31.735 3.485 -26.903 1.00 79.88 176 ARG A C 1
ATOM 1468 O O . ARG A 1 176 ? 32.378 4.133 -27.723 1.00 79.88 176 ARG A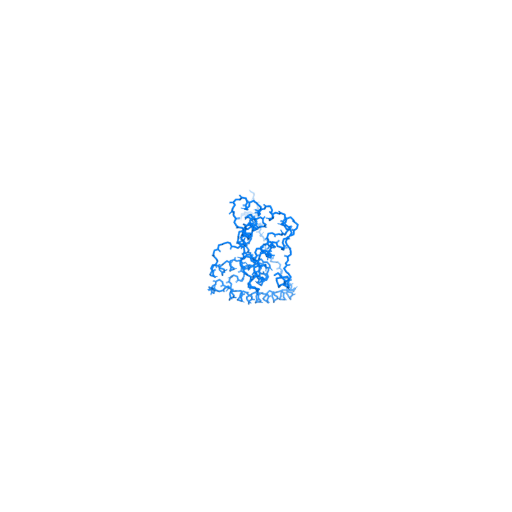 O 1
ATOM 1475 N N . ILE A 1 177 ? 31.607 3.846 -25.627 1.00 75.81 177 ILE A N 1
ATOM 1476 C CA . ILE A 1 177 ? 32.235 5.049 -25.058 1.00 75.81 177 ILE A CA 1
ATOM 1477 C C . ILE A 1 177 ? 33.765 4.923 -25.098 1.00 75.81 177 ILE A C 1
ATOM 1479 O O . ILE A 1 177 ? 34.444 5.846 -25.545 1.00 75.81 177 ILE A O 1
ATOM 1483 N N . GLN A 1 178 ? 34.312 3.757 -24.736 1.00 71.31 178 GLN A N 1
ATOM 1484 C CA . GLN A 1 178 ? 35.756 3.503 -24.823 1.00 71.31 178 GLN A CA 1
ATOM 1485 C C . GLN A 1 178 ? 36.268 3.574 -26.269 1.00 71.31 178 GLN A C 1
ATOM 1487 O O . GLN A 1 178 ? 37.274 4.232 -26.526 1.00 71.31 178 GLN A O 1
ATOM 1492 N N . LYS A 1 179 ? 35.551 2.991 -27.242 1.00 62.66 179 LYS A N 1
ATOM 1493 C CA . LYS A 1 179 ? 35.919 3.101 -28.668 1.00 62.66 179 LYS A CA 1
ATOM 1494 C C . LYS A 1 179 ? 35.813 4.532 -29.213 1.00 62.66 179 LYS A C 1
ATOM 1496 O O . LYS A 1 179 ? 36.653 4.920 -30.018 1.00 62.66 179 LYS A O 1
ATOM 1501 N N . GLY A 1 180 ? 34.831 5.316 -28.762 1.00 57.19 180 GLY A N 1
ATOM 1502 C CA . GLY A 1 180 ? 34.669 6.725 -29.144 1.00 57.19 180 GLY A CA 1
ATOM 1503 C C . GLY A 1 180 ? 35.773 7.643 -28.607 1.00 57.19 180 GLY A C 1
ATOM 1504 O O . GLY A 1 180 ? 36.124 8.621 -29.264 1.00 57.19 180 GLY A O 1
ATOM 1505 N N . SER A 1 181 ? 36.370 7.293 -27.462 1.00 55.44 181 SER A N 1
ATOM 1506 C CA . SER A 1 181 ? 37.499 8.025 -26.868 1.00 55.44 181 SER A CA 1
ATOM 1507 C C . SER A 1 181 ? 38.817 7.819 -27.639 1.00 55.44 181 SER A C 1
ATOM 1509 O O . SER A 1 181 ? 39.627 8.735 -27.746 1.00 55.44 181 SER A O 1
ATOM 1511 N N . PHE A 1 182 ? 39.009 6.655 -28.276 1.00 52.00 182 PHE A N 1
ATOM 1512 C CA . PHE A 1 182 ? 40.195 6.370 -29.104 1.00 52.00 182 PHE A CA 1
ATOM 1513 C C . PHE A 1 182 ? 40.112 6.904 -30.549 1.00 52.00 182 PHE A C 1
ATOM 1515 O O . PHE A 1 182 ? 41.114 6.904 -31.260 1.00 52.00 182 PHE A O 1
ATOM 1522 N N . SER A 1 183 ? 38.958 7.410 -30.999 1.00 51.72 183 SER A N 1
ATOM 1523 C CA . SER A 1 183 ? 38.769 7.961 -32.355 1.00 51.72 183 SER A CA 1
ATOM 1524 C C . SER A 1 183 ? 38.960 9.486 -32.463 1.00 51.72 183 SER A C 1
ATOM 1526 O O . SER A 1 183 ? 38.405 10.122 -33.357 1.00 51.72 183 SER A O 1
ATOM 1528 N N . GLY A 1 184 ? 39.760 10.088 -31.576 1.00 46.62 184 GLY A N 1
ATOM 1529 C CA . GLY A 1 184 ? 40.131 11.512 -31.619 1.00 46.62 184 GLY A CA 1
ATOM 1530 C C . GLY A 1 184 ? 41.092 11.911 -32.753 1.00 46.62 184 GLY A C 1
ATOM 1531 O O . GLY A 1 184 ? 41.354 13.096 -32.946 1.00 46.62 184 GLY A O 1
ATOM 1532 N N . GLY A 1 185 ? 41.598 10.960 -33.543 1.00 44.88 185 GLY A N 1
ATOM 1533 C CA . GLY A 1 185 ? 42.408 11.228 -34.732 1.00 44.88 185 GLY A CA 1
ATOM 1534 C C . GLY A 1 185 ? 41.549 11.512 -35.964 1.00 44.88 185 GLY A C 1
ATOM 1535 O O . GLY A 1 185 ? 41.421 10.659 -36.841 1.00 44.88 185 GLY A O 1
ATOM 1536 N N . LYS A 1 186 ? 40.954 12.706 -36.057 1.00 49.16 186 LYS A N 1
ATOM 1537 C CA . LYS A 1 186 ? 40.368 13.189 -37.317 1.00 49.16 186 LYS A CA 1
ATOM 1538 C C . LYS A 1 186 ? 41.492 13.390 -38.338 1.00 49.16 186 LYS A C 1
ATOM 1540 O O . LYS A 1 186 ? 42.146 14.429 -38.344 1.00 49.16 186 LYS A O 1
ATOM 1545 N N . THR A 1 187 ? 41.684 12.441 -39.251 1.00 52.75 187 THR A N 1
ATOM 1546 C CA . THR A 1 187 ? 42.255 12.776 -40.558 1.00 52.75 187 THR A CA 1
ATOM 1547 C C . THR A 1 187 ? 41.244 13.680 -41.259 1.00 52.75 187 THR A C 1
ATOM 1549 O O . THR A 1 187 ? 40.165 13.250 -41.666 1.00 52.75 187 THR A O 1
ATOM 1552 N N . MET A 1 188 ? 41.560 14.974 -41.316 1.00 50.75 188 MET A N 1
ATOM 1553 C CA . MET A 1 188 ? 40.852 15.962 -42.126 1.00 50.75 188 MET A CA 1
ATOM 1554 C C . MET A 1 188 ? 40.834 15.470 -43.579 1.00 50.75 188 MET A C 1
ATOM 1556 O O . MET A 1 188 ? 41.803 15.648 -44.316 1.00 50.75 188 MET A O 1
ATOM 1560 N N . LYS A 1 189 ? 39.743 14.834 -44.017 1.00 57.34 189 LYS A N 1
ATOM 1561 C CA . LYS A 1 189 ? 39.468 14.722 -45.450 1.00 57.34 189 LYS A CA 1
ATOM 1562 C C . LYS A 1 189 ? 39.199 16.142 -45.944 1.00 57.34 189 LYS A C 1
ATOM 1564 O O . LYS A 1 189 ? 38.260 16.780 -45.471 1.00 57.34 189 LYS A O 1
ATOM 1569 N N . LYS A 1 190 ? 40.066 16.639 -46.837 1.00 53.50 190 LYS A N 1
ATOM 1570 C CA . LYS A 1 190 ? 39.907 17.937 -47.509 1.00 53.50 190 LYS A CA 1
ATOM 1571 C C . LYS A 1 190 ? 38.469 18.069 -48.042 1.00 53.50 190 LYS A C 1
ATOM 1573 O O . LYS A 1 190 ? 37.967 17.092 -48.606 1.00 53.50 190 LYS A O 1
ATOM 1578 N N . PRO A 1 191 ? 37.810 19.231 -47.887 1.00 49.72 191 PRO A N 1
ATOM 1579 C CA . PRO A 1 191 ? 36.523 19.469 -48.522 1.00 49.72 191 PRO A CA 1
ATOM 1580 C C . PRO A 1 191 ? 36.680 19.337 -50.037 1.00 49.72 191 PRO A C 1
ATOM 1582 O O . PRO A 1 191 ? 37.675 19.786 -50.602 1.00 49.72 191 PRO A O 1
ATOM 1585 N N . TYR A 1 192 ? 35.707 18.706 -50.686 1.00 64.69 192 TYR A N 1
ATOM 1586 C CA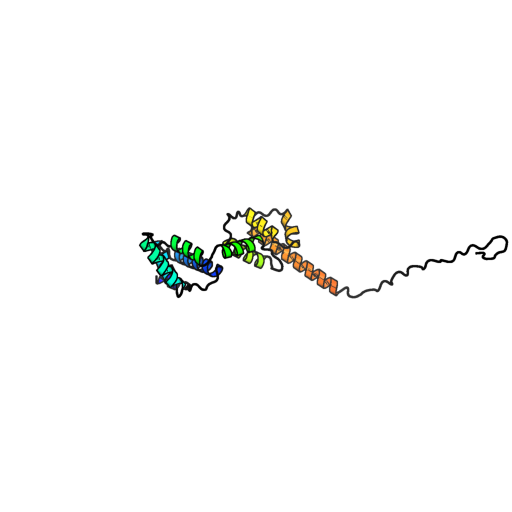 . TYR A 1 192 ? 35.639 18.647 -52.139 1.00 64.69 192 TYR A CA 1
ATOM 1587 C C . TYR A 1 192 ? 35.448 20.073 -52.681 1.00 64.69 192 TYR A C 1
ATOM 1589 O O . TYR A 1 192 ? 34.418 20.696 -52.416 1.00 64.69 192 TYR A O 1
ATOM 1597 N N . GLU A 1 193 ? 36.431 20.604 -53.410 1.00 59.41 193 GLU A N 1
ATOM 1598 C CA . GLU A 1 193 ? 36.262 21.848 -54.162 1.00 59.41 193 GLU A CA 1
ATOM 1599 C C . GLU A 1 193 ? 35.306 21.588 -55.329 1.00 59.41 193 GLU A C 1
ATOM 1601 O O . GLU A 1 193 ? 35.588 20.811 -56.239 1.00 59.41 193 GLU A O 1
ATOM 1606 N N . ARG A 1 194 ? 34.136 22.228 -55.283 1.00 58.88 194 ARG A N 1
ATOM 1607 C CA . ARG A 1 194 ? 33.191 22.272 -56.401 1.00 58.88 194 ARG A CA 1
ATOM 1608 C C . ARG A 1 194 ? 33.843 23.069 -57.547 1.00 58.88 194 ARG A C 1
ATOM 1610 O O . ARG A 1 194 ? 34.142 24.243 -57.325 1.00 58.88 194 ARG A O 1
ATOM 1617 N N . PRO A 1 195 ? 34.023 22.506 -58.757 1.00 57.62 195 PRO A N 1
ATOM 1618 C CA . PRO A 1 195 ? 34.504 23.278 -59.900 1.00 57.62 195 PRO A CA 1
ATOM 1619 C C . PRO A 1 195 ? 33.535 24.425 -60.213 1.00 57.62 195 PRO A C 1
ATOM 1621 O O . PRO A 1 195 ? 32.318 24.221 -60.242 1.00 57.62 195 PRO A O 1
ATOM 1624 N N . GLN A 1 196 ? 34.066 25.632 -60.420 1.00 55.62 196 GLN A N 1
ATOM 1625 C CA . GLN A 1 196 ? 33.265 26.785 -60.828 1.00 55.62 196 GLN A CA 1
ATOM 1626 C C . GLN A 1 196 ? 32.675 26.564 -62.231 1.00 55.62 196 GLN A C 1
ATOM 1628 O O . GLN A 1 196 ? 33.367 26.035 -63.104 1.00 55.62 196 GLN A O 1
ATOM 1633 N N . PRO A 1 197 ? 31.422 26.980 -62.486 1.00 47.28 197 PRO A N 1
ATOM 1634 C CA . PRO A 1 197 ? 30.866 26.943 -63.829 1.00 47.28 197 PRO A CA 1
ATOM 1635 C C . PRO A 1 197 ? 31.594 27.962 -64.716 1.00 47.28 197 PRO A C 1
ATOM 1637 O O . PRO A 1 197 ? 31.587 29.161 -64.437 1.00 47.28 197 PRO A O 1
ATOM 1640 N N . ILE A 1 198 ? 32.210 27.481 -65.799 1.00 50.47 198 ILE A N 1
ATOM 1641 C CA . ILE A 1 198 ? 32.692 28.319 -66.902 1.00 50.47 198 ILE A CA 1
ATOM 1642 C C . ILE A 1 198 ? 31.458 28.920 -67.579 1.00 50.47 198 ILE A C 1
ATOM 1644 O O . ILE A 1 198 ? 30.833 28.300 -68.434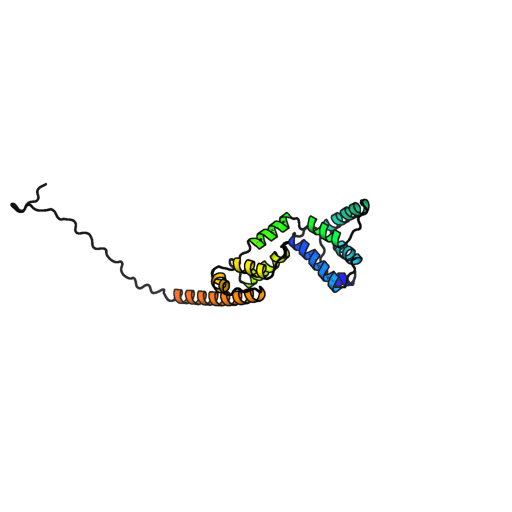 1.00 50.47 198 ILE A O 1
ATOM 1648 N N . ASN A 1 199 ? 31.095 30.133 -67.177 1.00 51.91 199 ASN A N 1
ATOM 1649 C CA . ASN A 1 199 ? 30.177 30.981 -67.920 1.00 51.91 199 ASN A CA 1
ATOM 1650 C C . ASN A 1 199 ? 30.988 32.078 -68.599 1.00 51.91 199 ASN A C 1
ATOM 1652 O O . ASN A 1 199 ? 31.350 33.055 -67.952 1.00 51.91 199 ASN A O 1
ATOM 1656 N N . GLN A 1 200 ? 31.243 31.908 -69.897 1.00 48.91 200 GLN A N 1
ATOM 1657 C CA . GLN A 1 200 ? 31.359 32.994 -70.878 1.00 48.91 200 GLN A CA 1
ATOM 1658 C C . GLN A 1 200 ? 31.465 32.387 -72.285 1.00 48.91 200 GLN A C 1
ATOM 1660 O O . GLN A 1 200 ? 32.523 32.353 -72.904 1.00 48.91 200 GLN A O 1
ATOM 1665 N N . TRP A 1 201 ? 30.342 31.890 -72.801 1.00 45.69 201 TRP A N 1
ATOM 1666 C CA . TRP A 1 201 ? 30.162 31.747 -74.244 1.00 45.69 201 TRP A CA 1
ATOM 1667 C C . TRP A 1 201 ? 29.428 32.997 -74.725 1.00 45.69 201 TRP A C 1
ATOM 1669 O O . TRP A 1 201 ? 28.211 33.094 -74.613 1.00 45.69 201 TRP A O 1
ATOM 1679 N N . THR A 1 202 ? 30.180 33.990 -75.200 1.00 56.22 202 THR A N 1
ATOM 1680 C CA . THR A 1 202 ? 29.616 35.015 -76.085 1.00 56.22 202 THR A CA 1
ATOM 1681 C C . THR A 1 202 ? 29.772 34.489 -77.513 1.00 56.22 202 THR A C 1
ATOM 1683 O O . THR A 1 202 ? 30.905 34.237 -77.932 1.00 56.22 202 THR A O 1
ATOM 1686 N N . PRO A 1 203 ? 28.681 34.224 -78.255 1.00 56.88 203 PRO A N 1
ATOM 1687 C CA . PRO A 1 203 ? 28.806 33.767 -79.631 1.00 56.88 203 PRO A CA 1
ATOM 1688 C C . PRO A 1 203 ? 29.371 34.907 -80.486 1.00 56.88 203 PRO A C 1
ATOM 1690 O O . PRO A 1 203 ? 28.784 35.985 -80.557 1.00 56.88 203 PRO A O 1
ATOM 1693 N N . LYS A 1 204 ? 30.513 34.669 -81.136 1.00 57.91 204 LYS A N 1
ATOM 1694 C CA . LYS A 1 204 ? 31.099 35.591 -82.119 1.00 57.91 204 LYS A CA 1
ATOM 1695 C C . LYS A 1 204 ? 30.491 35.350 -83.496 1.00 57.91 204 LYS A C 1
ATOM 1697 O O . LYS A 1 204 ? 30.284 34.204 -83.894 1.00 57.91 204 LYS A O 1
ATOM 1702 N N . CYS A 1 205 ? 30.248 36.427 -84.238 1.00 57.69 205 CYS A N 1
ATOM 1703 C CA . CYS A 1 205 ? 29.765 36.354 -85.613 1.00 57.69 205 CYS A CA 1
ATOM 1704 C C . CYS A 1 205 ? 30.819 35.711 -86.525 1.00 57.69 205 CYS A C 1
ATOM 1706 O O . CYS A 1 205 ? 31.974 36.140 -86.557 1.00 57.69 205 CYS A O 1
ATOM 1708 N N . PHE A 1 206 ? 30.420 34.700 -87.297 1.00 60.53 206 PHE A N 1
ATOM 1709 C CA . PHE A 1 206 ? 31.349 33.879 -88.081 1.00 60.53 206 PHE A CA 1
ATOM 1710 C C . PHE A 1 206 ? 31.895 34.570 -89.342 1.00 60.53 206 PHE A C 1
ATOM 1712 O O . PHE A 1 206 ? 32.827 34.066 -89.959 1.00 60.53 206 PHE A O 1
ATOM 1719 N N . GLN A 1 207 ? 31.347 35.729 -89.721 1.00 56.19 207 GLN A N 1
ATOM 1720 C CA . GLN A 1 207 ? 31.734 36.431 -90.950 1.00 56.19 207 GLN A CA 1
ATOM 1721 C C . GLN A 1 207 ? 32.651 37.643 -90.712 1.00 56.19 207 GLN A C 1
ATOM 1723 O O . GLN A 1 207 ? 33.348 38.064 -91.628 1.00 56.19 207 GLN A O 1
ATOM 1728 N N . CYS A 1 208 ? 32.697 38.187 -89.491 1.00 69.00 208 CYS A N 1
ATOM 1729 C CA . CYS A 1 208 ? 33.557 39.327 -89.134 1.00 69.00 208 CYS A CA 1
ATOM 1730 C C . CYS A 1 208 ? 34.330 39.148 -87.812 1.00 69.00 208 CYS A C 1
ATOM 1732 O O . CYS A 1 208 ? 35.150 39.994 -87.467 1.00 69.00 208 CYS A O 1
ATOM 1734 N N . GLY A 1 209 ? 34.091 38.069 -87.056 1.00 60.88 209 GLY A N 1
ATOM 1735 C CA . GLY A 1 209 ? 34.828 37.736 -85.830 1.00 60.88 209 GLY A CA 1
ATOM 1736 C C . GLY A 1 209 ? 34.537 38.618 -84.606 1.00 60.88 209 GLY A C 1
ATOM 1737 O O . GLY A 1 209 ? 35.160 38.421 -83.559 1.00 60.88 209 GLY A O 1
ATOM 1738 N N . GLY A 1 210 ? 33.606 39.572 -84.706 1.00 59.09 210 GLY A N 1
ATOM 1739 C CA . GLY A 1 210 ? 33.199 40.460 -83.614 1.00 59.09 210 GLY A CA 1
ATOM 1740 C C . GLY A 1 210 ? 32.004 39.946 -82.800 1.00 59.09 210 GLY A C 1
ATOM 1741 O O . GLY A 1 210 ? 31.233 39.102 -83.263 1.00 59.09 210 GLY A O 1
ATOM 1742 N N . ASN A 1 211 ? 31.846 40.483 -81.585 1.00 64.50 211 ASN A N 1
ATOM 1743 C CA . ASN A 1 211 ? 30.619 40.352 -80.793 1.00 64.50 211 ASN A CA 1
ATOM 1744 C C . ASN A 1 211 ? 29.646 41.462 -81.216 1.00 64.50 211 ASN A C 1
ATOM 1746 O O . ASN A 1 211 ? 30.024 42.634 -81.209 1.00 64.50 211 ASN A O 1
ATOM 1750 N N . HIS A 1 212 ? 28.408 41.105 -81.546 1.00 60.19 212 HIS A N 1
ATOM 1751 C CA . HIS A 1 212 ? 27.323 42.059 -81.782 1.00 60.19 212 HIS A CA 1
ATOM 1752 C C . HIS A 1 212 ? 26.240 41.845 -80.722 1.00 60.19 212 HIS A C 1
ATOM 1754 O O . HIS A 1 212 ? 26.066 40.720 -80.252 1.00 60.19 212 HIS A O 1
ATOM 1760 N N . LEU A 1 213 ? 25.591 42.935 -80.315 1.00 57.62 213 LEU A N 1
ATOM 1761 C CA . LEU A 1 213 ? 24.487 42.939 -79.353 1.00 57.62 213 LEU A CA 1
ATOM 1762 C C . LEU A 1 213 ? 23.158 42.658 -80.053 1.00 57.62 213 LEU A C 1
ATOM 1764 O O . LEU A 1 213 ? 22.983 43.182 -81.177 1.00 57.62 213 LEU A O 1
#

Mean predicted aligned error: 11.38 Å

pLDDT: mean 86.99, std 14.75, range [44.88, 98.06]

Organism: Vigna mungo (NCBI:txid3915)

Sequence (213 aa):
MNEFLRHNPVKFNGKATPDEADDWICCNEKIFAAIECSEAQKLVFATYMLAGEAEHWWRGLQMEMEARGEVASWENFKAKFLERYFPDNAKMDREAEFMTLQQGNMSVEAYKERFEYLARFYTQNVTEQWKCRKFERGLRHNLLRALILLKINKLTKLVEQAKVVERIEEKGRMMRIQKGSFSGGKTMKKPYERPQPINQWTPKCFQCGGNHL

Secondary structure (DSSP, 8-state):
-HHHHHT-PPPB-S-S-HHHHHHHHHHHHHHHHHTT--HHHHHHHHHHTB-HHHHHHHHHHHHHHHHTTPPP-HHHHHHHHHHHHS-HHHHHHHHHHHHH---TTS-HHHHHHHHHHHHTT--S---HHHHHHHHHHHS-HHHHHHHGGG----HHHHHHHHHHHHHHHHHHHHHHHHHHHTT-----PPP--PPPP----PPPPTTT-----

Solvent-accessible surface area (backbone atoms only — not comparable to full-atom values): 12586 Å² total; per-residue (Å²): 105,76,70,60,56,73,70,62,72,74,72,42,48,70,80,65,54,42,67,54,47,53,48,50,53,54,51,52,53,52,50,36,63,76,69,66,54,49,70,78,49,48,37,56,55,54,58,68,32,34,32,70,58,37,35,54,50,49,54,53,51,50,54,56,34,52,76,70,72,46,80,89,42,39,68,58,48,51,54,54,48,39,57,72,49,40,34,66,68,61,44,49,52,44,36,51,49,47,74,67,48,58,28,76,90,49,51,66,64,60,34,48,53,52,47,57,60,34,54,73,62,44,88,67,92,78,47,57,56,54,51,21,54,55,52,49,73,18,42,46,68,75,53,31,68,72,46,67,84,68,70,61,62,42,52,67,62,44,52,54,51,47,47,53,48,49,54,53,52,52,53,52,50,54,54,51,53,57,55,58,66,71,60,74,75,75,77,78,73,76,79,84,79,75,81,77,81,90,81,81,86,76,78,56,42,91,86,77,70,45,78,77,135

Radius of gyration: 34.92 Å; Cα contacts (8 Å, |Δi|>4): 150; chains: 1; bounding box: 70×58×118 Å

InterPro domains:
  IPR005162 Retrotransposon-derived protein PEG10, N-terminal capsid-like domain [PF03732] (45-141)